Protein AF-A0AAF0I1H2-F1 (afdb_monomer)

Sequence (240 aa):
MDYHIAINRVQSGPISEAELQAKLNRGELKPTDMCWRSDWPEWREVGSAFAAANHGNGAPPLPREVPAQTSGLAITSLVLGLTSVLLFLPAVPAVICGHVARSKIKRSAGRQKGEGLALGGLIIGYVMIFFFSIGLMAAMAIPAFQNVRRVSQEKAIINNLRQLDAAAAQYMLEHDVTTVSYDQLVGPNTYIKALTSVTGEDYTNFVISAEDTVLVVRTPAGRSIEYTRYHYRDRAPPDP

Secondary structure (DSSP, 8-state):
-EEEEEETTEEEEEEEHHHHHHHHHTTSS-TTSEEEETT-SS-EEHHHHHHHHGGGSPPPPPPP----PPPHHHHHHHHHHHHHHHHSS-HHHHHHHHHHHHHHHHHTTTS---HHHHHHHHHHHHHHHHHHHHHHHHHHHHHHHHHHHHHHHHHHHHHHHHHHHHHHHHHHHHHT-SEEEHHHHBSTTSSBS----SSS---TT-EEETT-SEEEEE-TTS-EEEEE---GGG-PPPP-

Organism: NCBI:txid2909285

Radius of gyration: 51.51 Å; Cα contacts (8 Å, |Δi|>4): 235; chains: 1; bounding box: 110×40×129 Å

Mean predicted aligned error: 18.2 Å

Foldseek 3Di:
DFKWWADPNDIDDRDDPVVVVVCVVVVVADQQTWMDDPPDPDIDRNVVVVVVVVVVDDDPDDDDDDPQDADVLLVVLVVVLVVCVVPVPCLVVSLVSLVVVLVCQVVVVPNHDQNVSSVVSNVVSVVVVVVVVVVVVCVVVVVVVVVVLVVVLLVLVLVLVVQQLVQQVVVCVVVVDFKDAPVQAEDCPHSHNHDDRSQPWDRRGDMDGNPDQWDWTAHPVRDIRIHGDDDPVPDDPPDD

pLDDT: mean 77.81, std 15.52, range [41.34, 95.75]

Structure (mmCIF, N/CA/C/O backbone):
data_AF-A0AAF0I1H2-F1
#
_entry.id   AF-A0AAF0I1H2-F1
#
loop_
_atom_site.group_PDB
_atom_site.id
_atom_site.type_symbol
_atom_site.label_atom_id
_atom_site.label_alt_id
_atom_site.label_comp_id
_atom_site.label_asym_id
_atom_site.label_entity_id
_atom_site.label_seq_id
_atom_site.pdbx_PDB_ins_code
_atom_site.Cartn_x
_atom_site.Cartn_y
_atom_site.Cartn_z
_atom_site.occupancy
_atom_site.B_iso_or_equiv
_atom_site.auth_seq_id
_atom_site.auth_comp_id
_atom_site.auth_asym_id
_atom_site.auth_atom_id
_atom_site.pdbx_PDB_model_num
ATOM 1 N N . MET A 1 1 ? -49.277 -9.855 89.708 1.00 61.66 1 MET A N 1
ATOM 2 C CA . MET A 1 1 ? -50.425 -9.508 88.850 1.00 61.66 1 MET A CA 1
ATOM 3 C C . MET A 1 1 ? -50.864 -10.798 88.211 1.00 61.66 1 MET A C 1
ATOM 5 O O . MET A 1 1 ? -50.025 -11.467 87.612 1.00 61.66 1 MET A O 1
ATOM 9 N N . ASP A 1 2 ? -52.121 -11.159 88.417 1.00 80.56 2 ASP A N 1
ATOM 10 C CA . ASP A 1 2 ? -52.616 -12.486 88.079 1.00 80.56 2 ASP A CA 1
ATOM 11 C C . ASP A 1 2 ? -53.368 -12.427 86.751 1.00 80.56 2 ASP A C 1
ATOM 13 O O . ASP A 1 2 ? -54.219 -11.559 86.543 1.00 80.56 2 ASP A O 1
ATOM 17 N N . TYR A 1 3 ? -53.011 -13.328 85.842 1.00 81.50 3 TYR A N 1
ATOM 18 C CA . TYR A 1 3 ? -53.579 -13.440 84.507 1.00 81.50 3 TYR A CA 1
ATOM 19 C C . TYR A 1 3 ? -54.460 -14.687 84.427 1.00 81.50 3 TYR A C 1
ATOM 21 O O . TYR A 1 3 ? -54.127 -15.749 84.953 1.00 81.50 3 TYR A O 1
ATOM 29 N N . HIS A 1 4 ? -55.572 -14.571 83.716 1.00 86.69 4 HIS A N 1
ATOM 30 C CA . HIS A 1 4 ? -56.364 -15.700 83.249 1.00 86.69 4 HIS A CA 1
ATOM 31 C C . HIS A 1 4 ? -56.100 -15.892 81.758 1.00 86.69 4 HIS A C 1
ATOM 33 O O . HIS A 1 4 ? -55.940 -14.920 81.025 1.00 86.69 4 HIS A O 1
ATOM 39 N N . ILE A 1 5 ? -56.049 -17.136 81.296 1.00 86.81 5 ILE A N 1
ATOM 40 C CA . ILE A 1 5 ? -55.849 -17.487 79.888 1.00 86.81 5 ILE A CA 1
ATOM 41 C C . ILE A 1 5 ? -57.010 -18.319 79.373 1.00 86.81 5 ILE A C 1
ATOM 43 O O . ILE A 1 5 ? -57.623 -19.069 80.128 1.00 86.81 5 ILE A O 1
ATOM 47 N N . ALA A 1 6 ? -57.289 -18.214 78.081 1.00 83.69 6 ALA A N 1
ATOM 48 C CA . ALA A 1 6 ? -58.238 -19.064 77.389 1.00 83.69 6 ALA A CA 1
ATOM 49 C C . ALA A 1 6 ? -57.543 -19.725 76.195 1.00 83.69 6 ALA A C 1
ATOM 51 O O . ALA A 1 6 ? -57.214 -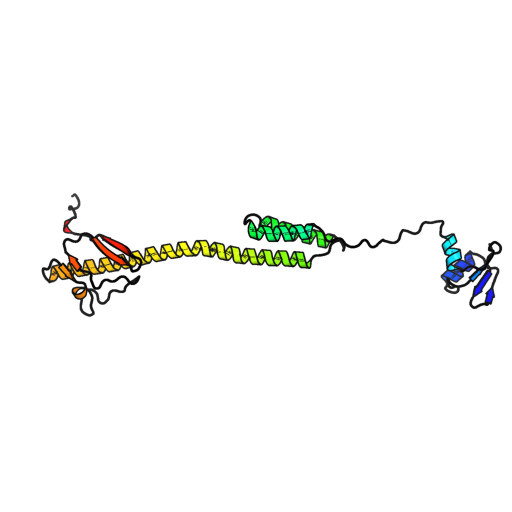19.060 75.213 1.00 83.69 6 ALA A O 1
ATOM 52 N N . ILE A 1 7 ? -57.344 -21.041 76.281 1.00 79.62 7 ILE A N 1
ATOM 53 C CA . ILE A 1 7 ? -56.755 -21.860 75.214 1.00 79.62 7 ILE A CA 1
ATOM 54 C C . ILE A 1 7 ? -57.860 -22.768 74.682 1.00 79.62 7 ILE A C 1
ATOM 56 O O . ILE A 1 7 ? -58.493 -23.483 75.455 1.00 79.62 7 ILE A O 1
ATOM 60 N N . ASN A 1 8 ? -58.130 -22.747 73.373 1.00 74.62 8 ASN A N 1
ATOM 61 C CA . ASN A 1 8 ? -59.177 -23.578 72.754 1.00 74.62 8 ASN A CA 1
ATOM 62 C C . ASN A 1 8 ? -60.543 -23.501 73.481 1.00 74.62 8 ASN A C 1
ATOM 64 O O . ASN A 1 8 ? -61.242 -24.504 73.607 1.00 74.62 8 ASN A O 1
ATOM 68 N N . ARG A 1 9 ? -60.920 -22.304 73.962 1.00 67.81 9 ARG A N 1
ATOM 69 C CA . ARG A 1 9 ? -62.139 -22.012 74.754 1.00 67.81 9 ARG A CA 1
ATOM 70 C C . ARG A 1 9 ? -62.181 -22.580 76.180 1.00 67.81 9 ARG A C 1
ATOM 72 O O . ARG A 1 9 ? -63.193 -22.408 76.854 1.00 67.81 9 ARG A O 1
ATOM 79 N N . VAL A 1 10 ? -61.104 -23.189 76.670 1.00 78.62 10 VAL A N 1
ATOM 80 C CA . VAL A 1 10 ? -60.966 -23.584 78.078 1.00 78.62 10 VAL A CA 1
ATOM 81 C C . VAL A 1 10 ? -60.254 -22.467 78.832 1.00 78.62 10 VAL A C 1
ATOM 83 O O . VAL A 1 10 ? -59.118 -22.120 78.506 1.00 78.62 10 VAL A O 1
ATOM 86 N N . GLN A 1 11 ? -60.930 -21.889 79.827 1.00 83.12 11 GLN A N 1
ATOM 87 C CA . GLN A 1 11 ? -60.355 -20.860 80.693 1.00 83.12 11 GLN A CA 1
ATOM 88 C C . GLN A 1 11 ? -59.514 -21.505 81.801 1.00 83.12 11 GLN A C 1
ATOM 90 O O . GLN A 1 11 ? -59.911 -22.502 82.401 1.00 83.12 11 GLN A O 1
ATOM 95 N N . SER A 1 12 ? -58.339 -20.950 82.076 1.00 78.50 12 SER A N 1
ATOM 96 C CA . SER A 1 12 ? -57.429 -21.384 83.139 1.00 78.50 12 SER A CA 1
ATOM 97 C C . SER A 1 12 ? -56.833 -20.168 83.842 1.00 78.50 12 SER A C 1
ATOM 99 O O . SER A 1 12 ? -56.439 -19.201 83.195 1.00 78.50 12 SER A O 1
ATOM 101 N N . GLY A 1 13 ? -56.775 -20.195 85.170 1.00 74.25 13 GLY A N 1
ATOM 102 C CA . GLY A 1 13 ? -56.157 -19.145 85.983 1.00 74.25 13 GLY A CA 1
ATOM 103 C C . GLY A 1 13 ? -56.613 -19.202 87.445 1.00 74.25 13 GLY A C 1
ATOM 104 O O . GLY A 1 13 ? -57.511 -19.989 87.757 1.00 74.25 13 GLY A O 1
ATOM 105 N N . PRO A 1 14 ? -56.034 -18.370 88.329 1.00 81.69 14 PRO A N 1
ATOM 106 C CA . PRO A 1 14 ? -55.022 -17.339 88.053 1.00 81.69 14 PRO A CA 1
ATOM 107 C C . PRO A 1 14 ? -53.599 -17.903 87.880 1.00 81.69 14 PRO A C 1
ATOM 109 O O . PRO A 1 14 ? -53.178 -18.766 88.643 1.00 81.69 14 PRO A O 1
ATOM 112 N N . ILE A 1 15 ? -52.850 -17.398 86.894 1.00 82.81 15 ILE A N 1
ATOM 113 C CA . ILE A 1 15 ? -51.415 -17.671 86.701 1.00 82.81 15 ILE A CA 1
ATOM 114 C C . ILE A 1 15 ? -50.605 -16.373 86.748 1.00 82.81 15 ILE A C 1
ATOM 116 O O . ILE A 1 15 ? -51.080 -15.309 86.350 1.00 82.81 15 ILE A O 1
ATOM 120 N N . SER A 1 16 ? -49.368 -16.448 87.233 1.00 82.81 16 SER A N 1
ATOM 121 C CA . SER A 1 16 ? -48.486 -15.276 87.312 1.00 82.81 16 SER A CA 1
ATOM 122 C C . SER A 1 16 ? -47.929 -14.877 85.938 1.00 82.81 16 SER A C 1
ATOM 124 O O . SER A 1 16 ? -47.834 -15.700 85.028 1.00 82.81 16 SER A O 1
ATOM 126 N N . GLU A 1 17 ? -47.493 -13.622 85.785 1.00 77.56 17 GLU A N 1
ATOM 127 C CA . GLU A 1 17 ? -46.858 -13.136 84.546 1.00 77.56 17 GLU A CA 1
ATOM 128 C C . GLU A 1 17 ? -45.640 -13.972 84.126 1.00 77.56 17 GLU A C 1
ATOM 130 O O . GLU A 1 17 ? -45.474 -14.307 82.954 1.00 77.56 17 GLU A O 1
ATOM 135 N N . ALA A 1 18 ? -44.811 -14.360 85.100 1.00 75.25 18 ALA A N 1
ATOM 136 C CA . ALA A 1 18 ? -43.628 -15.181 84.867 1.00 75.25 18 ALA A CA 1
ATOM 137 C C . ALA A 1 18 ? -43.999 -16.575 84.339 1.00 75.25 18 ALA A C 1
ATOM 139 O O . ALA A 1 18 ? -43.334 -17.115 83.455 1.00 75.25 18 ALA A O 1
ATOM 140 N N . GLU A 1 19 ? -45.085 -17.148 84.853 1.00 80.06 19 GLU A N 1
ATOM 141 C CA . GLU A 1 19 ? -45.582 -18.447 84.417 1.00 80.06 19 GLU A CA 1
ATOM 142 C C . GLU A 1 19 ? -46.220 -18.379 83.026 1.00 80.06 19 GLU A C 1
ATOM 144 O O . GLU A 1 19 ? -45.990 -19.260 82.195 1.00 80.06 19 GLU A O 1
ATOM 149 N N . LEU A 1 20 ? -46.955 -17.305 82.740 1.00 77.88 20 LEU A N 1
ATOM 150 C CA . LEU A 1 20 ? -47.532 -17.040 81.428 1.00 77.88 20 LEU A CA 1
ATOM 151 C C . LEU A 1 20 ? -46.444 -16.886 80.352 1.00 77.88 20 LEU A C 1
ATOM 153 O O . LEU A 1 20 ? -46.521 -17.527 79.302 1.00 77.88 20 LEU A O 1
ATOM 157 N N . GLN A 1 21 ? -45.385 -16.125 80.647 1.00 75.88 21 GLN A N 1
ATOM 158 C CA . GLN A 1 21 ? -44.217 -15.983 79.774 1.00 75.88 21 GLN A CA 1
ATOM 159 C C . GLN A 1 21 ? -43.493 -17.323 79.585 1.00 75.88 21 GLN A C 1
ATOM 161 O O . GLN A 1 21 ? -43.081 -17.666 78.477 1.00 75.88 21 GLN A O 1
ATOM 166 N N . ALA A 1 22 ? -43.367 -18.120 80.651 1.00 76.19 22 ALA A N 1
ATOM 167 C CA . ALA A 1 22 ? -42.766 -19.445 80.570 1.00 76.19 22 ALA A CA 1
ATOM 168 C C . ALA A 1 22 ? -43.589 -20.392 79.678 1.00 76.19 22 ALA A C 1
ATOM 170 O O . ALA A 1 22 ? -43.007 -21.160 78.916 1.00 76.19 22 ALA A O 1
ATOM 171 N N . LYS A 1 23 ? -44.924 -20.311 79.710 1.00 78.12 23 LYS A N 1
ATOM 172 C CA . LYS A 1 23 ? -45.808 -21.074 78.815 1.00 78.12 23 LYS A CA 1
ATOM 173 C C . LYS A 1 23 ? -45.713 -20.619 77.355 1.00 78.12 23 LYS A C 1
ATOM 175 O O . LYS A 1 23 ? -45.727 -21.470 76.468 1.00 78.12 23 LYS A O 1
ATOM 180 N N . LEU A 1 24 ? -45.549 -19.318 77.102 1.00 74.50 24 LEU A N 1
ATOM 181 C CA . LEU A 1 24 ? -45.285 -18.777 75.761 1.00 74.50 24 LEU A CA 1
ATOM 182 C C . LEU A 1 24 ? -43.936 -19.281 75.217 1.00 74.50 24 LEU A C 1
ATOM 184 O O . LEU A 1 24 ? -43.863 -19.770 74.094 1.00 74.50 24 LEU A O 1
ATOM 188 N N . ASN A 1 25 ? -42.886 -19.256 76.045 1.00 73.88 25 ASN A N 1
ATOM 189 C CA . ASN A 1 25 ? -41.552 -19.749 75.680 1.00 73.88 25 ASN A CA 1
ATOM 190 C C . ASN A 1 25 ? -41.523 -21.265 75.435 1.00 73.88 25 ASN A C 1
ATOM 192 O O . ASN A 1 25 ? -40.764 -21.737 74.592 1.00 73.88 25 ASN A O 1
ATOM 196 N N . ARG A 1 26 ? -42.347 -22.032 76.159 1.00 73.56 26 ARG A N 1
ATOM 197 C CA . ARG A 1 26 ? -42.521 -23.477 75.942 1.00 73.56 26 ARG A CA 1
ATOM 198 C C . ARG A 1 26 ? -43.404 -23.812 74.734 1.00 73.56 26 ARG A C 1
ATOM 200 O O . ARG A 1 26 ? -43.496 -24.980 74.374 1.00 73.56 26 ARG A O 1
ATOM 207 N N . GLY A 1 27 ? -44.046 -22.819 74.112 1.00 72.94 27 GLY A N 1
ATOM 208 C CA . GLY A 1 27 ? -44.969 -23.016 72.990 1.00 72.94 27 GLY A CA 1
ATOM 209 C C . GLY A 1 27 ? -46.326 -23.614 73.381 1.00 72.94 27 GLY A C 1
ATOM 210 O O . GLY A 1 27 ? -47.085 -24.018 72.504 1.00 72.94 27 GLY A O 1
ATOM 211 N N . GLU A 1 28 ? -46.645 -23.670 74.679 1.00 77.69 28 GLU A N 1
ATOM 212 C CA . GLU A 1 28 ? -47.958 -24.104 75.189 1.00 77.69 28 GLU A CA 1
ATOM 213 C C . GLU A 1 28 ? -49.047 -23.051 74.939 1.00 77.69 28 GLU A C 1
ATOM 215 O O . GLU A 1 28 ? -50.223 -23.389 74.845 1.00 77.69 28 GLU A O 1
ATOM 220 N N . LEU A 1 29 ? -48.647 -21.781 74.843 1.00 78.19 29 LEU A N 1
ATOM 221 C CA . LEU A 1 29 ? -49.502 -20.644 74.522 1.00 78.19 29 LEU A CA 1
ATOM 222 C C . LEU A 1 29 ? -49.102 -20.073 73.165 1.00 78.19 29 LEU A C 1
ATOM 224 O O . LEU A 1 29 ? -47.923 -19.829 72.905 1.00 78.19 29 LEU A O 1
ATOM 228 N N . LYS A 1 30 ? -50.086 -19.831 72.305 1.00 79.12 30 LYS A N 1
ATOM 229 C CA . LYS A 1 30 ? -49.911 -19.143 71.028 1.00 79.12 30 LYS A CA 1
ATOM 230 C C . LYS A 1 30 ? -50.127 -17.638 71.212 1.00 79.12 30 LYS A C 1
ATOM 232 O O . LYS A 1 30 ? -50.935 -17.233 72.044 1.00 79.12 30 LYS A O 1
ATOM 237 N N . PRO A 1 31 ? -49.497 -16.786 70.386 1.00 73.94 31 PRO A N 1
ATOM 238 C CA . PRO A 1 31 ? -49.752 -15.343 70.405 1.00 73.94 31 PRO A CA 1
ATOM 239 C C . PRO A 1 31 ? -51.222 -14.957 70.163 1.00 73.94 31 PRO A C 1
ATOM 241 O O . PRO A 1 31 ? -51.637 -13.886 70.591 1.00 73.94 31 PRO A O 1
ATOM 244 N N . THR A 1 32 ? -51.993 -15.824 69.501 1.00 77.19 32 THR A N 1
ATOM 245 C CA . THR A 1 32 ? -53.429 -15.659 69.220 1.00 77.19 32 THR A CA 1
ATOM 246 C C . THR A 1 32 ? -54.339 -16.108 70.364 1.00 77.19 32 THR A C 1
ATOM 248 O O . THR A 1 32 ? -55.547 -15.903 70.292 1.00 77.19 32 THR A O 1
ATOM 251 N N . ASP A 1 33 ? -53.801 -16.780 71.386 1.00 83.38 33 ASP A N 1
ATOM 252 C CA . ASP A 1 33 ? -54.597 -17.177 72.546 1.00 83.38 33 ASP A CA 1
ATOM 253 C C . ASP A 1 33 ? -54.950 -15.940 73.377 1.00 83.38 33 ASP A C 1
ATOM 255 O O . ASP A 1 33 ? -54.236 -14.931 73.367 1.00 83.38 33 ASP A O 1
ATOM 259 N N . MET A 1 34 ? -56.070 -16.001 74.095 1.00 85.69 34 MET A N 1
ATOM 260 C CA . MET A 1 34 ? -56.561 -14.850 74.848 1.00 85.69 34 MET A CA 1
ATOM 261 C C . MET A 1 34 ? -56.053 -14.884 76.286 1.00 85.69 34 MET A C 1
ATOM 263 O O . MET A 1 34 ? -56.069 -15.928 76.939 1.00 85.69 34 MET A O 1
ATOM 267 N N . CYS A 1 35 ? -55.668 -13.725 76.805 1.00 87.75 35 CYS A N 1
ATOM 268 C CA . CYS A 1 35 ? -55.439 -13.494 78.217 1.00 87.75 35 CYS A CA 1
ATOM 269 C C . CYS A 1 35 ? -56.290 -12.333 78.733 1.00 87.75 35 CYS A C 1
ATOM 271 O O . CYS A 1 35 ? -56.646 -11.399 78.013 1.00 87.75 35 CYS A O 1
ATOM 273 N N . TRP A 1 36 ? -56.634 -12.407 80.008 1.00 85.06 36 TRP A N 1
ATOM 274 C CA . TRP A 1 36 ? -57.367 -11.377 80.717 1.00 85.06 36 TRP A CA 1
ATOM 275 C C . TRP A 1 36 ? -56.712 -11.111 82.059 1.00 85.06 36 TRP A C 1
ATOM 277 O O . TRP A 1 36 ? -56.148 -12.005 82.692 1.00 85.06 36 TRP A O 1
ATOM 287 N N . ARG A 1 37 ? -56.788 -9.856 82.478 1.00 85.00 37 ARG A N 1
ATOM 288 C CA . ARG A 1 37 ? -56.250 -9.350 83.732 1.00 85.00 37 ARG A CA 1
ATOM 289 C C . ARG A 1 37 ? -57.338 -8.501 84.381 1.00 85.00 37 ARG A C 1
ATOM 291 O O . ARG A 1 37 ? -58.136 -7.890 83.675 1.00 85.00 37 ARG A O 1
ATOM 298 N N . SER A 1 38 ? -57.376 -8.466 85.709 1.00 78.56 38 SER A N 1
ATOM 299 C CA . SER A 1 38 ? -58.443 -7.811 86.484 1.00 78.56 38 SER A CA 1
ATOM 300 C C . SER A 1 38 ? -58.595 -6.302 86.261 1.00 78.56 38 SER A C 1
ATOM 302 O O . SER A 1 38 ? -59.598 -5.718 86.656 1.00 78.56 38 SER A O 1
ATOM 304 N N . ASP A 1 39 ? -57.622 -5.671 85.619 1.00 77.69 39 ASP A N 1
ATOM 305 C CA . ASP A 1 39 ? -57.584 -4.259 85.248 1.00 77.69 39 ASP A CA 1
ATOM 306 C C . ASP A 1 39 ? -57.904 -4.013 83.760 1.00 77.69 39 ASP A C 1
ATOM 308 O O . ASP A 1 39 ? -57.817 -2.875 83.294 1.00 77.69 39 ASP A O 1
ATOM 312 N N . TRP A 1 40 ? -58.249 -5.054 82.994 1.00 78.69 40 TRP A N 1
ATOM 313 C CA . TRP A 1 40 ? -58.625 -4.932 81.588 1.00 78.69 40 TRP A CA 1
ATOM 314 C C . TRP A 1 40 ? -60.137 -5.061 81.397 1.00 78.69 40 TRP A C 1
ATOM 316 O O . TRP A 1 40 ? -60.753 -5.987 81.930 1.00 78.69 40 TRP A O 1
ATOM 326 N N . PRO A 1 41 ? -60.746 -4.178 80.585 1.00 77.38 41 PRO A N 1
ATOM 327 C CA . PRO A 1 41 ? -62.183 -4.222 80.334 1.00 77.38 41 PRO A CA 1
ATOM 328 C C . PRO A 1 41 ? -62.601 -5.452 79.514 1.00 77.38 41 PRO A C 1
ATOM 330 O O . PRO A 1 41 ? -63.742 -5.886 79.614 1.00 77.38 41 PRO A O 1
ATOM 333 N N . GLU A 1 42 ? -61.685 -6.033 78.731 1.00 84.31 42 GLU A N 1
ATOM 334 C CA . GLU A 1 42 ? -61.958 -7.154 77.828 1.00 84.31 42 GLU A CA 1
ATOM 335 C C . GLU A 1 42 ? -60.768 -8.120 77.742 1.00 84.31 42 GLU A C 1
ATOM 337 O O . GLU A 1 42 ? -59.633 -7.779 78.093 1.00 84.31 42 GLU A O 1
ATOM 342 N N . TRP A 1 43 ? -61.031 -9.344 77.274 1.00 82.25 43 TRP A N 1
ATOM 343 C CA . TRP A 1 43 ? -59.994 -10.326 76.952 1.00 82.25 43 TRP A CA 1
ATOM 344 C C . TRP A 1 43 ? -59.155 -9.833 75.768 1.00 82.25 43 TRP A C 1
ATOM 346 O O . TRP A 1 43 ? -59.698 -9.390 74.759 1.00 82.25 43 TRP A O 1
ATOM 356 N N . ARG A 1 44 ? -57.830 -9.941 75.864 1.00 84.56 44 ARG A N 1
ATOM 357 C CA . ARG A 1 44 ? -56.885 -9.474 74.839 1.00 84.56 44 ARG A CA 1
ATOM 358 C C . ARG A 1 44 ? -56.021 -10.624 74.348 1.00 84.56 44 ARG A C 1
ATOM 360 O O . ARG A 1 44 ? -55.759 -11.563 75.087 1.00 84.56 44 ARG A O 1
ATOM 367 N N . GLU A 1 45 ? -55.548 -10.555 73.110 1.00 82.50 45 GLU A N 1
ATOM 368 C CA . GLU A 1 45 ? -54.594 -11.546 72.604 1.00 82.50 45 GLU A CA 1
ATOM 369 C C . GLU A 1 45 ? -53.255 -11.416 73.329 1.00 82.50 45 GLU A C 1
ATOM 371 O O . GLU A 1 45 ? -52.723 -10.305 73.450 1.00 82.50 45 GLU A O 1
ATOM 376 N N . VAL A 1 46 ? -52.682 -12.546 73.746 1.00 78.88 46 VAL A N 1
ATOM 377 C CA . VAL A 1 46 ? -51.389 -12.623 74.444 1.00 78.88 46 VAL A CA 1
ATOM 378 C C . VAL A 1 46 ? -50.300 -11.910 73.639 1.00 78.88 46 VAL A C 1
ATOM 380 O O . VAL A 1 46 ? -49.548 -11.110 74.190 1.00 78.88 46 VAL A O 1
ATOM 383 N N . GLY A 1 47 ? -50.258 -12.097 72.318 1.00 69.88 47 GLY A N 1
ATOM 384 C CA . GLY A 1 47 ? -49.302 -11.414 71.446 1.00 69.88 47 GLY A CA 1
ATOM 385 C C . GLY A 1 47 ? -49.399 -9.891 71.544 1.00 69.88 47 GLY A C 1
ATOM 386 O O . GLY A 1 47 ? -48.390 -9.222 71.743 1.00 69.88 47 GLY A O 1
ATOM 387 N N . SER A 1 48 ? -50.612 -9.341 71.476 1.00 70.31 48 SER A N 1
ATOM 388 C CA . SER A 1 48 ? -50.849 -7.892 71.551 1.00 70.31 48 SER A CA 1
ATOM 389 C C . SER A 1 48 ? -50.621 -7.312 72.953 1.00 70.31 48 SER A C 1
ATOM 391 O O . SER A 1 48 ? -50.090 -6.212 73.099 1.00 70.31 48 SER A O 1
ATOM 393 N N . ALA A 1 49 ? -50.996 -8.060 73.989 1.00 71.62 49 ALA A N 1
ATOM 394 C CA . ALA A 1 49 ? -50.876 -7.681 75.389 1.00 71.62 49 ALA A CA 1
ATOM 395 C C . ALA A 1 49 ? -49.410 -7.524 75.815 1.00 71.62 49 ALA A C 1
ATOM 397 O O . ALA A 1 49 ? -49.041 -6.516 76.420 1.00 71.62 49 ALA A O 1
ATOM 398 N N . PHE A 1 50 ? -48.572 -8.496 75.449 1.00 64.69 50 PHE A N 1
ATOM 399 C CA . PHE A 1 50 ? -47.148 -8.505 75.784 1.00 64.69 50 PHE A CA 1
ATOM 400 C C . PHE A 1 50 ? -46.300 -7.699 74.794 1.00 64.69 50 PHE A C 1
ATOM 402 O O . PHE A 1 50 ? -45.297 -7.111 75.197 1.00 64.69 50 PHE A O 1
ATOM 409 N N . ALA A 1 51 ? -46.719 -7.569 73.528 1.00 59.81 51 ALA A N 1
ATOM 410 C CA . ALA A 1 51 ? -46.109 -6.606 72.609 1.00 59.81 51 ALA A CA 1
ATOM 411 C C . ALA A 1 51 ? -46.299 -5.167 73.108 1.00 59.81 51 ALA A C 1
ATOM 413 O O . ALA A 1 51 ? -45.355 -4.379 73.060 1.00 59.81 51 ALA A O 1
ATOM 414 N N . ALA A 1 52 ? -47.479 -4.854 73.661 1.00 52.19 52 ALA A N 1
ATOM 415 C CA . ALA A 1 52 ? -47.753 -3.540 74.223 1.00 52.19 52 ALA A CA 1
ATOM 416 C C . ALA A 1 52 ? -46.887 -3.230 75.457 1.00 52.19 52 ALA A C 1
ATOM 418 O O . ALA A 1 52 ? -46.392 -2.113 75.602 1.00 52.19 52 ALA A O 1
ATOM 419 N N . ALA A 1 53 ? -46.654 -4.229 76.314 1.00 52.97 53 ALA A N 1
ATOM 420 C CA . ALA A 1 53 ? -45.755 -4.114 77.464 1.00 52.97 53 ALA A CA 1
ATOM 421 C C . ALA A 1 53 ? -44.282 -3.905 77.052 1.00 52.97 53 ALA A C 1
ATOM 423 O O . ALA A 1 53 ? -43.531 -3.231 77.754 1.00 52.97 53 ALA A O 1
ATOM 424 N N . ASN A 1 54 ? -43.880 -4.404 75.879 1.00 49.94 54 ASN A N 1
ATOM 425 C CA . ASN A 1 54 ? -42.540 -4.206 75.319 1.00 49.94 54 ASN A CA 1
ATOM 426 C C . ASN A 1 54 ? -42.316 -2.826 74.663 1.00 49.94 54 ASN A C 1
ATOM 428 O O . ASN A 1 54 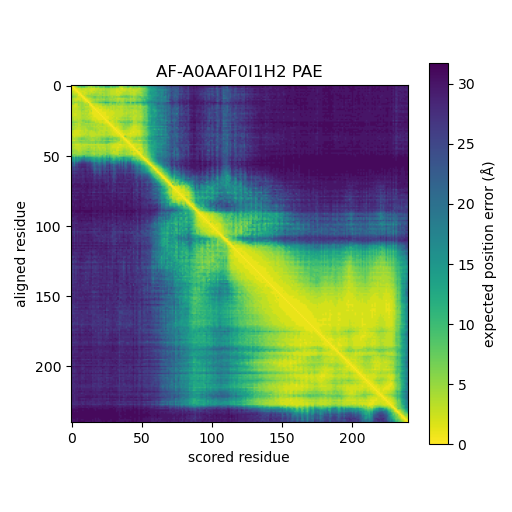? -41.189 -2.527 74.269 1.00 49.94 54 ASN A O 1
ATOM 432 N N . HIS A 1 55 ? -43.319 -1.937 74.597 1.00 45.81 55 HIS A N 1
ATOM 433 C CA . HIS A 1 55 ? -43.148 -0.565 74.083 1.00 45.81 55 HIS A CA 1
ATOM 434 C C . HIS A 1 55 ? -42.313 0.366 74.991 1.00 45.81 55 HIS A C 1
ATOM 436 O O . HIS A 1 55 ? -42.196 1.554 74.701 1.00 45.81 55 HIS A O 1
ATOM 442 N N . GLY A 1 56 ? -41.693 -0.156 76.055 1.00 42.97 56 GLY A N 1
ATOM 443 C CA . GLY A 1 56 ? -40.667 0.542 76.840 1.00 42.97 56 GLY A CA 1
ATOM 444 C C . GLY A 1 56 ? -39.251 0.490 76.246 1.00 42.97 56 GLY A C 1
ATOM 445 O O . GLY A 1 56 ? -38.388 1.222 76.713 1.00 42.97 56 GLY A O 1
ATOM 446 N N . ASN A 1 57 ? -38.999 -0.323 75.213 1.00 44.31 57 ASN A N 1
ATOM 447 C CA . ASN A 1 57 ? -37.722 -0.357 74.493 1.00 44.31 57 ASN A CA 1
ATOM 448 C C . ASN A 1 57 ? -37.984 -0.343 72.983 1.00 44.31 57 ASN A C 1
ATOM 450 O O . ASN A 1 57 ? -38.499 -1.305 72.416 1.00 44.31 57 ASN A O 1
ATOM 454 N N . GLY A 1 58 ? -37.649 0.776 72.336 1.00 41.34 58 GLY A N 1
ATOM 455 C CA . GLY A 1 58 ? -37.891 1.009 70.913 1.00 41.34 58 GLY A CA 1
ATOM 456 C C . GLY A 1 58 ? -37.306 -0.093 70.029 1.00 41.34 58 GLY A C 1
ATOM 457 O O . GLY A 1 58 ? -36.094 -0.299 69.990 1.00 41.34 58 GLY A O 1
ATOM 458 N N . ALA A 1 59 ? -38.176 -0.782 69.292 1.00 46.41 59 ALA A N 1
ATOM 459 C CA . ALA A 1 59 ? -37.766 -1.674 68.217 1.00 46.41 59 ALA A CA 1
ATOM 460 C C . ALA A 1 59 ? -37.003 -0.871 67.138 1.00 46.41 59 ALA A C 1
ATOM 462 O O . ALA A 1 59 ? -37.434 0.237 66.795 1.00 46.41 59 ALA A O 1
ATOM 463 N N . PRO A 1 60 ? -35.892 -1.391 66.578 1.00 51.53 60 PRO A N 1
ATOM 464 C CA . PRO A 1 60 ? -35.174 -0.715 65.504 1.00 51.53 60 PRO A CA 1
ATOM 465 C C . PRO A 1 60 ? -36.092 -0.506 64.288 1.00 51.53 60 PRO A C 1
ATOM 467 O O . PRO A 1 60 ? -36.855 -1.413 63.941 1.00 51.53 60 PRO A O 1
ATOM 470 N N . PRO A 1 61 ? -36.035 0.657 63.618 1.00 51.81 61 PRO A N 1
ATOM 471 C CA . PRO A 1 61 ? -36.854 0.918 62.441 1.00 51.81 61 PRO A CA 1
ATOM 472 C C . PRO A 1 61 ? -36.525 -0.081 61.323 1.00 51.81 61 PRO A C 1
ATOM 474 O O . PRO A 1 61 ? -35.357 -0.311 61.005 1.00 51.81 61 PRO A O 1
ATOM 477 N N . LEU A 1 62 ? -37.564 -0.663 60.715 1.00 53.47 62 LEU A N 1
ATOM 478 C CA . LEU A 1 62 ? -37.422 -1.555 59.563 1.00 53.47 62 LEU A CA 1
ATOM 479 C C . LEU A 1 62 ? -36.729 -0.821 58.394 1.00 53.47 62 LEU A C 1
ATOM 481 O O . LEU A 1 62 ? -37.040 0.351 58.145 1.00 53.47 62 LEU A O 1
ATOM 485 N N . PRO A 1 63 ? -35.828 -1.479 57.639 1.00 51.19 63 PRO A N 1
ATOM 486 C CA . PRO A 1 63 ? -35.205 -0.873 56.468 1.00 51.19 63 PRO A CA 1
ATOM 487 C C . PRO A 1 63 ? -36.253 -0.506 55.406 1.00 51.19 63 PRO A C 1
ATOM 489 O O . PRO A 1 63 ? -36.956 -1.368 54.886 1.00 51.19 63 PRO A O 1
ATOM 492 N N . ARG A 1 64 ? -36.341 0.781 55.050 1.00 51.94 64 ARG A N 1
ATOM 493 C CA . ARG A 1 64 ? -37.036 1.232 53.834 1.00 51.94 64 ARG A CA 1
ATOM 494 C C . ARG A 1 64 ? -36.205 0.830 52.612 1.00 51.94 64 ARG A C 1
ATOM 496 O O . ARG A 1 64 ? -35.081 1.308 52.462 1.00 51.94 64 ARG A O 1
ATOM 503 N N . GLU A 1 65 ? -36.757 0.012 51.718 1.00 47.59 65 GLU A N 1
ATOM 504 C CA . GLU A 1 65 ? -36.185 -0.203 50.385 1.00 47.59 65 GLU A CA 1
ATOM 505 C C . GLU A 1 65 ? -36.316 1.086 49.555 1.00 47.59 65 GLU A C 1
ATOM 507 O O . GLU A 1 65 ? -37.394 1.459 49.098 1.00 47.59 65 GLU A O 1
ATOM 512 N N . VAL A 1 66 ? -35.207 1.808 49.387 1.00 51.84 66 VAL A N 1
ATOM 513 C CA . VAL A 1 66 ? -35.110 2.941 48.456 1.00 51.84 66 VAL A CA 1
ATOM 514 C C . VAL A 1 66 ? -34.896 2.412 47.031 1.00 51.84 66 VAL A C 1
ATOM 516 O O . VAL A 1 66 ? -33.986 1.603 46.829 1.00 51.84 66 VAL A O 1
ATOM 519 N N . PRO A 1 67 ? -35.676 2.857 46.025 1.00 51.97 67 PRO A N 1
ATOM 520 C CA . PRO A 1 67 ? -35.518 2.393 44.651 1.00 51.97 67 PRO A CA 1
ATOM 521 C C . PRO A 1 67 ? -34.120 2.748 44.129 1.00 51.97 67 PRO A C 1
ATOM 523 O O . PRO A 1 67 ? -33.682 3.898 44.192 1.00 51.97 67 PRO A O 1
ATOM 526 N N . ALA A 1 68 ? -33.402 1.738 43.631 1.00 51.62 68 ALA A N 1
ATOM 527 C CA . ALA A 1 68 ? -32.042 1.884 43.123 1.00 51.62 68 ALA A CA 1
ATOM 528 C C . ALA A 1 68 ? -31.994 2.882 41.950 1.00 51.62 68 ALA A C 1
ATOM 530 O O . ALA A 1 68 ? -32.557 2.623 40.885 1.00 51.62 68 ALA A O 1
ATOM 531 N N . GLN A 1 69 ? -31.307 4.014 42.133 1.00 50.62 69 GLN A N 1
ATOM 532 C CA . GLN A 1 69 ? -31.109 5.014 41.083 1.00 50.62 69 GLN A CA 1
ATOM 533 C C . GLN A 1 69 ? -29.969 4.605 40.139 1.00 50.62 69 GLN A C 1
ATOM 535 O O . GLN A 1 69 ? -28.874 4.226 40.563 1.00 50.62 69 GLN A O 1
ATOM 540 N N . THR A 1 70 ? -30.208 4.710 38.832 1.00 49.06 70 THR A N 1
ATOM 541 C CA . THR A 1 70 ? -29.178 4.540 37.799 1.00 49.06 70 THR A CA 1
ATOM 542 C C . THR A 1 70 ? -28.139 5.649 37.919 1.00 49.06 70 THR A C 1
ATOM 544 O O . THR A 1 70 ? -28.483 6.831 37.897 1.00 49.06 70 THR A O 1
ATOM 547 N N . SER A 1 71 ? -26.862 5.294 38.064 1.00 54.09 71 SER A N 1
ATOM 548 C CA . SER A 1 71 ? -25.822 6.291 38.301 1.00 54.09 71 SER A CA 1
ATOM 549 C C . SER A 1 71 ? -25.545 7.113 37.043 1.00 54.09 71 SER A C 1
ATOM 551 O O . SER A 1 71 ? -25.212 6.573 35.990 1.00 54.09 71 SER A O 1
ATOM 553 N N . GLY A 1 72 ? -25.612 8.444 37.166 1.00 55.25 72 GLY A N 1
ATOM 554 C CA . GLY A 1 72 ? -25.267 9.385 36.088 1.00 55.25 72 GLY A CA 1
ATOM 555 C C . GLY A 1 72 ? -23.855 9.181 35.526 1.00 55.25 72 GLY A C 1
ATOM 556 O O . GLY A 1 72 ? -23.589 9.532 34.385 1.00 55.25 72 GLY A O 1
ATOM 557 N N . LEU A 1 73 ? -22.984 8.503 36.281 1.00 51.66 73 LEU A N 1
ATOM 558 C CA . LEU A 1 73 ? -21.659 8.075 35.839 1.00 51.66 73 LEU A CA 1
ATOM 559 C C . LEU A 1 73 ? -21.690 7.088 34.656 1.00 51.66 73 LEU A C 1
ATOM 561 O O . LEU A 1 73 ? -20.823 7.168 33.787 1.00 51.66 73 LEU A O 1
ATOM 565 N N . ALA A 1 74 ? -22.687 6.199 34.589 1.00 52.84 74 ALA A N 1
ATOM 566 C CA . ALA A 1 74 ? -22.858 5.262 33.475 1.00 52.84 74 ALA A CA 1
ATOM 567 C C . ALA A 1 74 ? -23.317 5.975 32.190 1.00 52.84 74 ALA A C 1
ATOM 569 O O . ALA A 1 74 ? -22.865 5.648 31.093 1.00 52.84 74 ALA A O 1
ATOM 570 N N . ILE A 1 75 ? -24.158 7.005 32.335 1.00 59.00 75 ILE A N 1
ATOM 571 C CA . ILE A 1 75 ? -24.582 7.871 31.227 1.00 59.00 75 ILE A CA 1
ATOM 572 C C . ILE A 1 75 ? -23.393 8.709 30.756 1.00 59.00 75 ILE A C 1
ATOM 574 O O . ILE A 1 75 ? -23.114 8.748 29.562 1.00 59.00 75 ILE A O 1
ATOM 578 N N . THR A 1 76 ? -22.618 9.297 31.674 1.00 56.69 76 THR A N 1
ATOM 579 C CA . THR A 1 76 ? -21.408 10.035 31.289 1.00 56.69 76 THR A CA 1
ATOM 580 C C . THR A 1 76 ? -20.371 9.137 30.620 1.00 56.69 76 THR A C 1
ATOM 582 O O . THR A 1 76 ? -19.742 9.597 29.681 1.00 56.69 76 THR A O 1
ATOM 585 N N . SER A 1 77 ? -20.214 7.859 31.000 1.00 57.47 77 SER A N 1
ATOM 586 C CA . SER A 1 77 ? -19.300 6.947 30.288 1.00 57.47 77 SER A CA 1
ATOM 587 C C . SER A 1 77 ? -19.809 6.554 28.902 1.00 57.47 77 SER A C 1
ATOM 589 O O . SER A 1 77 ? -19.002 6.368 27.998 1.00 57.47 77 SER A O 1
ATOM 591 N N . LEU A 1 78 ? -21.130 6.453 28.717 1.00 58.31 78 LEU A N 1
ATOM 592 C CA . LEU A 1 78 ? -21.724 6.198 27.405 1.00 58.31 78 LEU A CA 1
ATOM 593 C C . LEU A 1 78 ? -21.532 7.408 26.482 1.00 58.31 78 LEU A C 1
ATOM 595 O O . LEU A 1 78 ? -21.101 7.249 25.345 1.00 58.31 78 LEU A O 1
ATOM 599 N N . VAL A 1 79 ? -21.773 8.615 27.000 1.00 59.44 79 VAL A N 1
ATOM 600 C CA . VAL A 1 79 ? -21.605 9.877 26.267 1.00 59.44 79 VAL A CA 1
ATOM 601 C C . VAL A 1 79 ? -20.131 10.153 25.968 1.00 59.44 79 VAL A C 1
ATOM 603 O O . VAL A 1 79 ? -19.821 10.492 24.833 1.00 59.44 79 VAL A O 1
ATOM 606 N N . LEU A 1 80 ? -19.215 9.947 26.923 1.00 57.19 80 LEU A N 1
ATOM 607 C CA . LEU A 1 80 ? -17.766 10.057 26.688 1.00 57.19 80 LEU A CA 1
ATOM 608 C C . LEU A 1 80 ? -17.237 8.975 25.741 1.00 57.19 80 LEU A C 1
ATOM 610 O O . LEU A 1 80 ? -16.341 9.251 24.952 1.00 57.19 80 LEU A O 1
ATOM 614 N N . GLY A 1 81 ? -17.792 7.762 25.779 1.00 55.66 81 GLY A N 1
ATOM 615 C CA . GLY A 1 81 ? -17.500 6.725 24.790 1.00 55.66 81 GLY A CA 1
ATOM 616 C C . GLY A 1 81 ? -17.895 7.173 23.382 1.00 55.66 81 GLY A C 1
ATOM 617 O O . GLY A 1 81 ? -17.071 7.119 22.472 1.00 55.66 81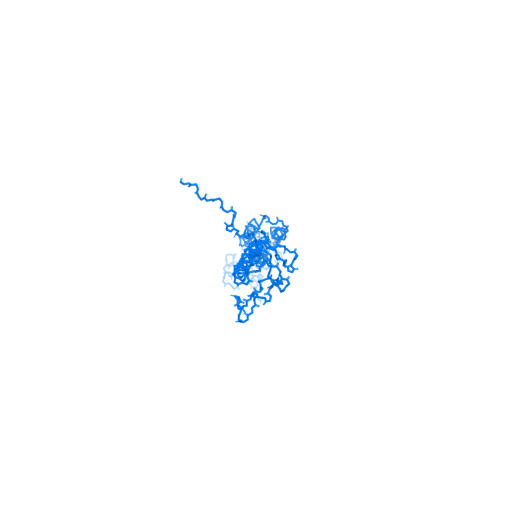 GLY A O 1
ATOM 618 N N . LEU A 1 82 ? -19.109 7.708 23.221 1.00 57.62 82 LEU A N 1
ATOM 619 C CA . LEU A 1 82 ? -19.623 8.197 21.939 1.00 57.62 82 LEU A CA 1
ATOM 620 C C . LEU A 1 82 ? -18.867 9.436 21.429 1.00 57.62 82 LEU A C 1
ATOM 622 O O . LEU A 1 82 ? -18.590 9.538 20.238 1.00 57.62 82 LEU A O 1
ATOM 626 N N . THR A 1 83 ? -18.478 10.360 22.312 1.00 55.47 83 THR A N 1
ATOM 627 C CA . THR A 1 83 ? -17.673 11.533 21.930 1.00 55.47 83 THR A CA 1
ATOM 628 C C . THR A 1 83 ? -16.195 11.203 21.712 1.00 55.47 83 THR A C 1
ATOM 630 O O . THR A 1 83 ? -15.548 11.879 20.913 1.00 55.47 83 THR A O 1
ATOM 633 N N . SER A 1 84 ? -15.654 10.134 22.315 1.00 54.28 84 SER A N 1
ATOM 634 C CA . SER A 1 84 ? -14.291 9.658 22.021 1.00 54.28 84 SER A CA 1
ATOM 635 C C . SER A 1 84 ? -14.135 9.153 20.586 1.00 54.28 84 SER A C 1
ATOM 637 O O . SER A 1 84 ? -13.068 9.309 19.998 1.00 54.28 84 SER A O 1
ATOM 639 N N . VAL A 1 85 ? -15.219 8.636 20.001 1.00 53.25 85 VAL A N 1
ATOM 640 C CA . VAL A 1 85 ? -15.277 8.232 18.590 1.00 53.25 85 VAL A CA 1
ATOM 641 C C . VAL A 1 85 ? -15.217 9.452 17.655 1.00 53.25 85 VAL A C 1
ATOM 643 O O . VAL A 1 85 ? -14.728 9.333 16.537 1.00 53.25 85 VAL A O 1
ATOM 646 N N . LEU A 1 86 ? -15.649 10.636 18.112 1.00 53.72 86 LEU A N 1
ATOM 647 C CA . LEU A 1 86 ? -15.752 11.850 17.289 1.00 53.72 86 LEU A CA 1
ATOM 648 C C . LEU A 1 86 ? -14.559 12.818 17.419 1.00 53.72 86 LEU A C 1
ATOM 650 O O . LEU A 1 86 ? -14.347 13.616 16.512 1.00 53.72 86 LEU A O 1
ATOM 654 N N . LEU A 1 87 ? -13.784 12.778 18.514 1.00 54.19 87 LEU A N 1
ATOM 655 C CA . LEU A 1 87 ? -12.771 13.809 18.830 1.00 54.19 87 LEU A CA 1
ATOM 656 C C . LEU A 1 87 ? -11.315 13.312 18.936 1.00 54.19 87 LEU A C 1
ATOM 658 O O . LEU A 1 87 ? -10.442 14.105 19.276 1.00 54.19 87 LEU A O 1
ATOM 662 N N . PHE A 1 88 ? -11.036 12.039 18.623 1.00 59.56 88 PHE A N 1
ATOM 663 C CA . PHE A 1 88 ? -9.703 11.463 18.319 1.00 59.56 88 PHE A CA 1
ATOM 664 C C . PHE A 1 88 ? -8.556 11.597 19.350 1.00 59.56 88 PHE A C 1
ATOM 666 O O . PHE A 1 88 ? -7.516 10.966 19.180 1.00 59.56 88 PHE A O 1
ATOM 673 N N . LEU A 1 89 ? -8.728 12.348 20.440 1.00 54.88 89 LEU A N 1
ATOM 674 C CA . LEU A 1 89 ? -7.724 12.571 21.486 1.00 54.88 89 LEU A CA 1
ATOM 675 C C . LEU A 1 89 ? -8.023 11.920 22.861 1.00 54.88 89 LEU A C 1
ATOM 677 O O . LEU A 1 89 ? -7.060 11.710 23.599 1.00 54.88 89 LEU A O 1
ATOM 681 N N . PRO A 1 90 ? -9.262 11.526 23.257 1.00 54.91 90 PRO A N 1
ATOM 682 C CA . PRO A 1 90 ? -9.508 11.033 24.614 1.00 54.91 90 PRO A CA 1
ATOM 683 C C . PRO A 1 90 ? -9.808 9.521 24.712 1.00 54.91 90 PRO A C 1
ATOM 685 O O . PRO A 1 90 ? -10.522 9.106 25.626 1.00 54.91 90 PRO A O 1
ATOM 688 N N . ALA A 1 91 ? -9.264 8.668 23.833 1.00 56.84 91 ALA A N 1
ATOM 689 C CA . ALA A 1 91 ? -9.451 7.210 23.948 1.00 56.84 91 ALA A CA 1
ATOM 690 C C . ALA A 1 91 ? -8.948 6.663 25.302 1.00 56.84 91 ALA A C 1
ATOM 692 O O . ALA A 1 91 ? -9.604 5.841 25.941 1.00 56.84 91 ALA A O 1
ATOM 693 N N . VAL A 1 92 ? -7.820 7.190 25.788 1.00 62.56 92 VAL A N 1
ATOM 694 C CA . VAL A 1 92 ? -7.243 6.821 27.090 1.00 62.56 92 VAL A CA 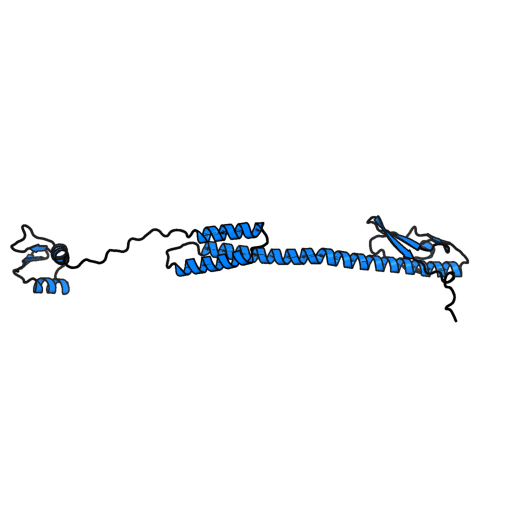1
ATOM 695 C C . VAL A 1 92 ? -8.151 7.260 28.261 1.00 62.56 92 VAL A C 1
ATOM 697 O O . VAL A 1 92 ? -8.538 6.396 29.051 1.00 62.56 92 VAL A O 1
ATOM 700 N N . PRO A 1 93 ? -8.595 8.534 28.366 1.00 60.22 93 PRO A N 1
ATOM 701 C CA . PRO A 1 93 ? -9.600 8.957 29.347 1.00 60.22 93 PRO A CA 1
ATOM 702 C C . PRO A 1 93 ? -10.902 8.144 29.329 1.00 60.22 93 PRO A C 1
ATOM 704 O O . PRO A 1 93 ? -11.429 7.824 30.394 1.00 60.22 93 PRO A O 1
ATOM 707 N N . ALA A 1 94 ? -11.414 7.773 28.151 1.00 58.97 94 ALA A N 1
ATOM 708 C CA . ALA A 1 94 ? -12.654 7.006 28.023 1.00 58.97 94 ALA A CA 1
ATOM 709 C C . ALA A 1 94 ? -12.526 5.589 28.614 1.00 58.97 94 ALA A C 1
ATOM 711 O O . ALA A 1 94 ? -13.397 5.151 29.372 1.00 58.97 94 ALA A O 1
ATOM 712 N N . VAL A 1 95 ? -11.410 4.899 28.350 1.00 64.50 95 VAL A N 1
ATOM 713 C CA . VAL A 1 95 ? -11.122 3.573 28.930 1.00 64.50 95 VAL A CA 1
ATOM 714 C C . VAL A 1 95 ? -10.945 3.659 30.450 1.00 64.50 95 VAL A C 1
ATOM 716 O O . VAL A 1 95 ? -11.455 2.799 31.178 1.00 64.50 95 VAL A O 1
ATOM 719 N N . ILE A 1 96 ? -10.283 4.712 30.943 1.00 69.19 96 ILE A N 1
ATOM 720 C CA . ILE A 1 96 ? -10.117 4.972 32.381 1.00 69.19 96 ILE A CA 1
ATOM 721 C C . ILE A 1 96 ? -11.483 5.205 33.038 1.00 69.19 96 ILE A C 1
ATOM 723 O O . ILE A 1 96 ? -11.814 4.546 34.027 1.00 69.19 96 ILE A O 1
ATOM 727 N N . CYS A 1 97 ? -12.321 6.076 32.470 1.00 65.31 97 CYS A N 1
ATOM 728 C CA . CYS A 1 97 ? -13.672 6.330 32.970 1.0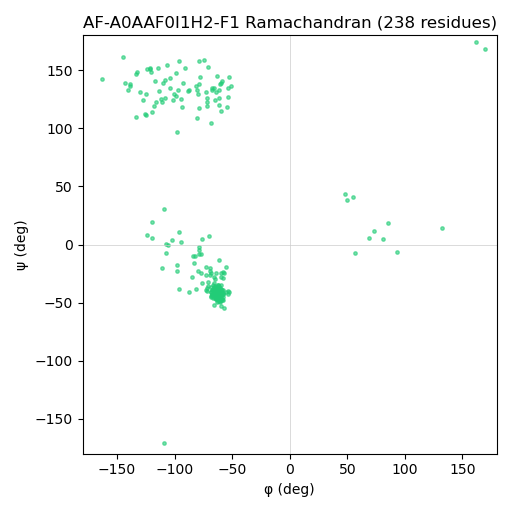0 65.31 97 CYS A CA 1
ATOM 729 C C . CYS A 1 97 ? -14.546 5.069 32.966 1.00 65.31 97 CYS A C 1
ATOM 731 O O . CYS A 1 97 ? -15.276 4.846 33.933 1.00 65.31 97 CYS A O 1
ATOM 733 N N . GLY A 1 98 ? -14.441 4.212 31.947 1.00 63.81 98 GLY A N 1
ATOM 734 C CA . GLY A 1 98 ? -15.152 2.930 31.894 1.00 63.81 98 GLY A CA 1
ATOM 735 C C . GLY A 1 98 ? -14.763 1.978 33.033 1.00 63.81 98 GLY A C 1
ATOM 736 O O . GLY A 1 98 ? -15.633 1.414 33.703 1.00 63.81 98 GLY A O 1
ATOM 737 N N . HIS A 1 99 ? -13.466 1.857 33.334 1.00 72.25 99 HIS A N 1
ATOM 738 C CA . HIS A 1 99 ? -12.983 1.053 34.466 1.00 72.25 99 HIS A CA 1
ATOM 739 C C . HIS A 1 99 ? -13.416 1.634 35.819 1.00 72.25 99 HIS A C 1
ATOM 741 O O . HIS A 1 99 ? -13.834 0.892 36.715 1.00 72.25 99 HIS A O 1
ATOM 747 N N . VAL A 1 100 ? -13.378 2.962 35.966 1.00 70.25 100 VAL A N 1
ATOM 748 C CA . VAL A 1 100 ? -13.815 3.659 37.185 1.00 70.25 100 VAL A CA 1
ATOM 749 C C . VAL A 1 100 ? -15.322 3.495 37.411 1.00 70.25 100 VAL A C 1
ATOM 751 O O . VAL A 1 100 ? -15.739 3.228 38.541 1.00 70.25 100 VAL A O 1
ATOM 754 N N . ALA A 1 101 ? -16.143 3.586 36.361 1.00 64.75 101 ALA A N 1
ATOM 755 C CA . ALA A 1 101 ? -17.585 3.349 36.440 1.00 64.75 101 ALA A CA 1
ATOM 756 C C . ALA A 1 101 ? -17.893 1.911 36.893 1.00 64.75 101 ALA A C 1
ATOM 758 O O . ALA A 1 101 ? -18.680 1.711 37.820 1.00 64.75 101 ALA A O 1
ATOM 759 N N . ARG A 1 102 ? -17.201 0.910 36.331 1.00 65.44 102 ARG A N 1
ATOM 760 C CA . ARG A 1 102 ? -17.360 -0.499 36.728 1.00 65.44 102 ARG A CA 1
ATOM 761 C C . ARG A 1 102 ? -16.948 -0.750 38.181 1.00 65.44 102 ARG A C 1
ATOM 763 O O . ARG A 1 102 ? -17.651 -1.452 38.907 1.00 65.44 102 ARG A O 1
ATOM 770 N N . SER A 1 103 ? -15.844 -0.145 38.624 1.00 67.94 103 SER A N 1
ATOM 771 C CA . SER A 1 103 ? -15.377 -0.228 40.015 1.00 67.94 103 SER A CA 1
ATOM 772 C C . SER A 1 103 ? -16.398 0.365 40.995 1.00 67.94 103 SER A C 1
ATOM 774 O O . SER A 1 103 ? -16.687 -0.234 42.033 1.00 67.94 103 SER A O 1
ATOM 776 N N . LYS A 1 104 ? -17.028 1.495 40.641 1.00 67.38 104 LYS A N 1
ATOM 777 C CA . LYS A 1 104 ? -18.090 2.121 41.449 1.00 67.38 104 LYS A CA 1
ATOM 778 C C . LYS A 1 104 ? -19.375 1.287 41.496 1.00 67.38 104 LYS A C 1
ATOM 780 O O . LYS A 1 104 ? -19.938 1.145 42.579 1.00 67.38 104 LYS A O 1
ATOM 785 N N . ILE A 1 105 ? -19.802 0.686 40.380 1.00 68.44 105 ILE A N 1
ATOM 786 C CA . ILE A 1 105 ? -20.985 -0.196 40.339 1.00 68.44 105 ILE A CA 1
ATOM 787 C C . ILE A 1 105 ? -20.766 -1.426 41.230 1.00 68.44 105 ILE A C 1
ATOM 789 O O . ILE A 1 105 ? -21.596 -1.694 42.099 1.00 68.44 105 ILE A O 1
ATOM 793 N N . LYS A 1 106 ? -19.616 -2.109 41.117 1.00 67.81 106 LYS A N 1
ATOM 794 C CA . LYS A 1 106 ? -19.289 -3.272 41.966 1.00 67.81 106 LYS A CA 1
ATOM 795 C C . LYS A 1 106 ? -19.245 -2.941 43.461 1.00 67.81 106 LYS A C 1
ATOM 797 O O . LYS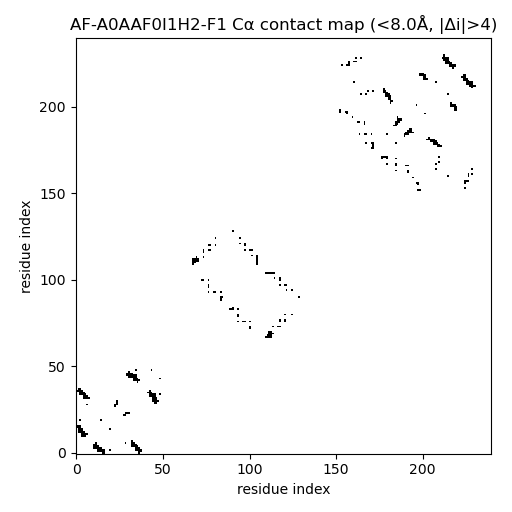 A 1 106 ? -19.694 -3.739 44.274 1.00 67.81 106 LYS A O 1
ATOM 802 N N . ARG A 1 107 ? -18.744 -1.759 43.836 1.00 72.94 107 ARG A N 1
ATOM 803 C CA . ARG A 1 107 ? -18.673 -1.307 45.241 1.00 72.94 107 ARG A CA 1
ATOM 804 C C . ARG A 1 107 ? -20.002 -0.782 45.796 1.00 72.94 107 ARG A C 1
ATOM 806 O O . ARG A 1 107 ? -20.095 -0.518 46.990 1.00 72.94 107 ARG A O 1
ATOM 813 N N . SER A 1 108 ? -21.029 -0.613 44.962 1.00 67.31 108 SER A N 1
ATOM 814 C CA . SER A 1 108 ? -22.293 0.011 45.371 1.00 67.31 108 SER A CA 1
ATOM 815 C C . SER A 1 108 ? -23.244 -0.911 46.148 1.00 67.31 108 SER A C 1
ATOM 817 O O . SER A 1 108 ? -24.271 -0.430 46.626 1.00 67.31 108 SER A O 1
ATOM 819 N N . ALA A 1 109 ? -22.910 -2.202 46.305 1.00 61.94 109 ALA A N 1
ATOM 820 C CA . ALA A 1 109 ? -23.698 -3.191 47.054 1.00 61.94 109 ALA A CA 1
ATOM 821 C C . ALA A 1 109 ? -25.201 -3.181 46.684 1.00 61.94 109 ALA A C 1
ATOM 823 O O . ALA A 1 109 ? -26.066 -3.187 47.552 1.00 61.94 109 ALA A O 1
ATOM 824 N N . GLY A 1 110 ? -25.508 -3.095 45.382 1.00 62.34 110 GLY A N 1
ATOM 825 C CA . GLY A 1 110 ? -26.881 -3.100 44.856 1.00 62.34 110 GLY A CA 1
ATOM 826 C C . GLY A 1 110 ? -27.521 -1.721 44.642 1.00 62.34 110 GLY A C 1
ATOM 827 O O . GLY A 1 110 ? -28.581 -1.645 44.026 1.00 62.34 110 GLY A O 1
ATOM 828 N N . ARG A 1 111 ? -26.876 -0.618 45.062 1.00 61.78 111 ARG A N 1
ATOM 829 C CA . ARG A 1 111 ? -27.399 0.751 44.860 1.00 61.78 111 ARG A CA 1
ATOM 830 C C . ARG A 1 111 ? -27.328 1.264 43.419 1.00 61.78 111 ARG A C 1
ATOM 832 O O . ARG A 1 111 ? -28.027 2.220 43.109 1.00 61.78 111 ARG A O 1
ATOM 839 N N . GLN A 1 112 ? -26.496 0.681 42.551 1.00 61.66 112 GLN A N 1
ATOM 840 C CA . GLN A 1 112 ? -26.353 1.090 41.147 1.00 61.66 112 GLN A CA 1
ATOM 841 C C . GLN A 1 112 ? -26.457 -0.128 40.217 1.00 61.66 112 GLN A C 1
ATOM 843 O O . GLN A 1 112 ? -25.785 -1.134 40.433 1.00 61.66 112 GLN A O 1
ATOM 848 N N . LYS A 1 113 ? -27.278 -0.032 39.163 1.00 60.47 113 LYS A N 1
ATOM 849 C CA . LYS A 1 113 ? -27.415 -1.038 38.090 1.00 60.47 113 LYS A CA 1
ATOM 850 C C . LYS A 1 113 ? -26.742 -0.535 36.803 1.00 60.47 113 LYS A C 1
ATOM 852 O O . LYS A 1 113 ? -26.635 0.673 36.613 1.00 60.47 113 LYS A O 1
ATOM 857 N N . GLY A 1 114 ? -26.304 -1.444 35.922 1.00 64.94 114 GLY A N 1
ATOM 858 C CA . GLY A 1 114 ? -25.709 -1.084 34.619 1.00 64.94 114 GLY A CA 1
ATOM 859 C C . GLY A 1 114 ? -24.393 -1.780 34.248 1.00 64.94 114 GLY A C 1
ATOM 860 O O . GLY A 1 114 ? -23.727 -1.340 33.315 1.00 64.94 114 GLY A O 1
ATOM 861 N N . GLU A 1 115 ? -23.999 -2.858 34.938 1.00 69.81 115 GLU A N 1
ATOM 862 C CA . GLU A 1 115 ? -22.727 -3.557 34.669 1.00 69.81 115 GLU A CA 1
ATOM 863 C C . GLU A 1 115 ? -22.619 -4.084 33.225 1.00 69.81 115 GLU A C 1
ATOM 865 O O . GLU A 1 115 ? -21.566 -3.938 32.605 1.00 69.81 115 GLU A O 1
ATOM 870 N N . GLY A 1 116 ? -23.710 -4.610 32.654 1.00 73.44 116 GLY A N 1
ATOM 871 C CA . GLY A 1 116 ? -23.741 -5.058 31.255 1.00 73.44 116 GLY A CA 1
ATOM 872 C C . GLY A 1 116 ? -23.555 -3.918 30.247 1.00 73.44 116 GLY A C 1
ATOM 873 O O . GLY A 1 116 ? -22.843 -4.081 29.260 1.00 73.44 116 GLY A O 1
ATOM 874 N N . LEU A 1 117 ? -24.114 -2.737 30.536 1.00 71.00 117 LEU A N 1
ATOM 875 C CA . LEU A 1 117 ? -23.952 -1.545 29.698 1.00 71.00 117 LEU A CA 1
ATOM 876 C C . LEU A 1 117 ? -22.498 -1.041 29.731 1.00 71.00 117 LEU A C 1
ATOM 878 O O . LEU A 1 117 ? -21.925 -0.721 28.692 1.00 71.00 117 LEU A O 1
ATOM 882 N N . ALA A 1 118 ? -21.879 -1.027 30.917 1.00 69.69 118 ALA A N 1
ATOM 883 C CA . ALA A 1 118 ? -20.474 -0.654 31.082 1.00 69.69 118 ALA A CA 1
ATOM 884 C C . ALA A 1 118 ? -19.525 -1.639 30.374 1.00 69.69 118 ALA A C 1
ATOM 886 O O . ALA A 1 118 ? -18.546 -1.218 29.758 1.00 69.69 118 ALA A O 1
ATOM 887 N N . LEU A 1 119 ? -19.823 -2.943 30.423 1.00 76.56 119 LEU A N 1
ATOM 888 C CA . LEU A 1 119 ? -19.067 -3.961 29.694 1.00 76.56 119 LEU A CA 1
ATOM 889 C C . LEU A 1 119 ? -19.213 -3.791 28.176 1.00 76.56 119 LEU A C 1
ATOM 891 O O . LEU A 1 119 ? -18.207 -3.816 27.472 1.00 76.56 119 LEU A O 1
ATOM 895 N N . GLY A 1 120 ? -20.434 -3.564 27.684 1.00 78.50 120 GLY A N 1
ATOM 896 C CA . GLY A 1 120 ? -20.692 -3.310 26.265 1.00 78.50 120 GLY A CA 1
ATOM 897 C C . GLY A 1 120 ? -19.914 -2.103 25.741 1.00 78.50 120 GLY A C 1
ATOM 898 O O . GLY A 1 120 ? -19.250 -2.205 24.713 1.00 78.50 120 GLY A O 1
ATOM 899 N N . GLY A 1 121 ? -19.901 -0.995 26.491 1.00 72.56 121 GLY A N 1
ATOM 900 C CA . GLY A 1 121 ? -19.119 0.195 26.140 1.00 72.56 121 GLY A CA 1
ATOM 901 C C . GLY A 1 121 ? -17.609 -0.062 26.072 1.00 72.56 121 GLY A C 1
ATOM 902 O O . GLY A 1 121 ? -16.952 0.405 25.145 1.00 72.56 121 GLY A O 1
ATOM 903 N N . LEU A 1 122 ? -17.057 -0.850 27.002 1.00 75.00 122 LEU A N 1
ATOM 904 C CA . LEU A 1 122 ? -15.638 -1.228 26.973 1.00 75.00 122 LEU A CA 1
ATOM 905 C C . LEU A 1 122 ? -15.303 -2.136 25.785 1.00 75.00 122 LEU A C 1
ATOM 907 O O . LEU A 1 122 ? -14.293 -1.910 25.124 1.00 75.00 122 LEU A O 1
ATOM 911 N N . ILE A 1 123 ? -16.143 -3.134 25.492 1.00 85.44 123 ILE A N 1
ATOM 912 C CA . ILE A 1 123 ? -15.941 -4.040 24.350 1.00 85.44 123 ILE A CA 1
ATOM 913 C C . ILE A 1 123 ? -15.950 -3.245 23.044 1.00 85.44 123 ILE A C 1
ATOM 915 O O . ILE A 1 123 ? -15.018 -3.365 22.252 1.00 85.44 123 ILE A O 1
ATOM 919 N N . ILE A 1 124 ? -16.957 -2.390 22.847 1.00 83.88 124 ILE A N 1
ATOM 920 C CA . ILE A 1 124 ? -17.055 -1.537 21.657 1.00 83.88 124 ILE A CA 1
ATOM 921 C C . ILE A 1 124 ? -15.831 -0.617 21.562 1.00 83.88 124 ILE A C 1
ATOM 923 O O . ILE A 1 124 ? -15.241 -0.500 20.491 1.00 83.88 124 ILE A O 1
ATOM 927 N N . GLY A 1 125 ? -15.399 -0.022 22.680 1.00 76.88 125 GLY A N 1
ATOM 928 C CA . GLY A 1 125 ? -14.202 0.817 22.731 1.00 76.88 125 GLY A CA 1
ATOM 929 C C . GLY A 1 125 ? -12.933 0.082 22.289 1.00 76.88 125 GLY A C 1
ATOM 930 O O . GLY A 1 125 ? -12.204 0.585 21.437 1.00 76.88 125 GLY A O 1
ATOM 931 N N . TYR A 1 126 ? -12.685 -1.127 22.802 1.00 81.88 126 TYR A N 1
ATOM 932 C CA . TYR A 1 126 ? -11.522 -1.926 22.399 1.00 81.88 126 TYR A CA 1
ATOM 933 C C . TYR A 1 126 ? -11.570 -2.345 20.930 1.00 81.88 126 TYR A C 1
ATOM 935 O O . TYR A 1 126 ? -10.552 -2.267 20.244 1.00 81.88 126 TYR A O 1
ATOM 943 N N . VAL A 1 127 ? -12.743 -2.749 20.435 1.00 88.50 127 VAL A N 1
ATOM 944 C CA . VAL A 1 127 ? -12.930 -3.114 19.025 1.00 88.50 127 VAL A CA 1
ATOM 945 C C . VAL A 1 127 ? -12.639 -1.918 18.114 1.00 88.50 127 VAL A C 1
ATOM 947 O O . VAL A 1 127 ? -11.912 -2.060 17.132 1.00 88.50 127 VAL A O 1
ATOM 950 N N . MET A 1 128 ? -13.135 -0.728 18.462 1.00 82.19 128 MET A N 1
ATOM 951 C CA . MET A 1 128 ? -12.872 0.491 17.692 1.00 82.19 128 MET A CA 1
ATOM 952 C C . MET A 1 128 ? -11.391 0.877 17.707 1.00 82.19 128 MET A C 1
ATOM 954 O O . MET A 1 128 ? -10.843 1.184 16.651 1.00 82.19 128 MET A O 1
ATOM 958 N N . ILE A 1 129 ? -10.723 0.807 18.864 1.00 84.81 129 ILE A N 1
ATOM 959 C CA . ILE A 1 129 ? -9.277 1.069 18.965 1.00 84.81 129 ILE A CA 1
ATOM 960 C C . ILE A 1 129 ? -8.494 0.097 18.075 1.00 84.81 129 ILE A C 1
ATOM 962 O O . ILE A 1 129 ? -7.614 0.529 17.337 1.00 84.81 129 ILE A O 1
ATOM 966 N N . PHE A 1 130 ? -8.836 -1.193 18.093 1.00 88.62 130 PHE A N 1
ATOM 967 C CA . PHE A 1 130 ? -8.165 -2.212 17.287 1.00 88.62 130 PHE A CA 1
ATOM 968 C C . PHE A 1 130 ? -8.250 -1.922 15.781 1.00 88.62 130 PHE A C 1
ATOM 970 O O . PHE A 1 130 ? -7.221 -1.847 15.105 1.00 88.62 130 PHE A O 1
ATOM 977 N N . PHE A 1 131 ? -9.458 -1.701 15.253 1.00 90.62 131 PHE A N 1
ATOM 978 C CA . PHE A 1 131 ? -9.633 -1.385 13.832 1.00 90.62 131 PHE A CA 1
ATOM 979 C C . PHE A 1 131 ? -9.004 -0.045 13.453 1.00 90.62 131 PHE A C 1
ATOM 981 O O . PHE A 1 131 ? -8.424 0.081 12.374 1.00 90.62 131 PHE A O 1
ATOM 988 N N . PHE A 1 132 ? -9.060 0.939 14.349 1.00 87.81 132 PHE A N 1
ATOM 989 C CA . PHE A 1 132 ? -8.426 2.229 14.134 1.00 87.81 132 PHE A CA 1
ATOM 990 C C . PHE A 1 132 ? -6.897 2.117 14.029 1.00 87.81 132 PHE A C 1
ATOM 992 O O . PHE A 1 132 ? -6.308 2.674 13.103 1.00 87.81 132 PHE A O 1
ATOM 999 N N . SER A 1 133 ? -6.244 1.358 14.915 1.00 89.50 133 SER A N 1
ATOM 1000 C CA . SER A 1 133 ? -4.794 1.133 14.859 1.00 89.50 133 SER A CA 1
ATOM 1001 C C . SER A 1 133 ? -4.359 0.476 13.547 1.00 89.50 133 SER A C 1
ATOM 1003 O O . SER A 1 133 ? -3.376 0.907 12.944 1.00 89.50 133 SER A O 1
ATOM 1005 N N . ILE A 1 134 ? -5.118 -0.514 13.062 1.00 95.06 134 ILE A N 1
ATOM 1006 C CA . ILE A 1 134 ? -4.873 -1.138 11.753 1.00 95.06 134 ILE A CA 1
ATOM 1007 C C . ILE A 1 134 ? -5.034 -0.107 10.629 1.00 95.06 134 ILE A C 1
ATOM 1009 O O . ILE A 1 134 ? -4.179 -0.019 9.747 1.00 95.06 134 ILE A O 1
ATOM 1013 N N . GLY A 1 135 ? -6.096 0.701 10.679 1.00 93.25 135 GLY A N 1
ATOM 1014 C CA . GLY A 1 135 ? -6.345 1.768 9.712 1.00 93.25 135 GLY A CA 1
ATOM 1015 C C . GLY A 1 135 ? -5.206 2.786 9.650 1.00 93.25 135 GLY A C 1
ATOM 1016 O O . GLY A 1 135 ? -4.771 3.144 8.558 1.00 93.25 135 GLY A O 1
ATOM 1017 N N . LEU A 1 136 ? -4.664 3.196 10.800 1.00 92.75 136 LEU A N 1
ATOM 1018 C CA . LEU A 1 136 ? -3.538 4.129 10.878 1.00 92.75 136 LEU A CA 1
ATOM 1019 C C . LEU A 1 136 ? -2.264 3.544 10.253 1.00 92.75 136 LEU A C 1
ATOM 1021 O O . LEU A 1 136 ? -1.603 4.211 9.456 1.00 92.75 136 LEU A O 1
ATOM 1025 N N . MET A 1 137 ? -1.940 2.287 10.571 1.00 94.38 137 MET A N 1
ATOM 1026 C CA . MET A 1 137 ? -0.791 1.598 9.977 1.00 94.38 137 MET A CA 1
ATOM 1027 C C . MET A 1 137 ? -0.940 1.477 8.458 1.00 94.38 137 MET A C 1
ATOM 1029 O O . MET A 1 137 ? 0.003 1.774 7.727 1.00 94.38 137 MET A O 1
ATOM 1033 N N . ALA A 1 138 ? -2.124 1.099 7.970 1.00 95.00 138 ALA A N 1
ATOM 1034 C CA . ALA A 1 138 ? -2.400 1.007 6.539 1.00 95.00 138 ALA A CA 1
ATOM 1035 C C . ALA A 1 138 ? -2.299 2.376 5.846 1.00 95.00 138 ALA A C 1
ATOM 1037 O O . ALA A 1 138 ? -1.667 2.483 4.794 1.00 95.00 138 ALA A O 1
ATOM 1038 N N . ALA A 1 139 ? -2.851 3.429 6.456 1.00 94.38 139 ALA A N 1
ATOM 1039 C CA . ALA A 1 139 ? -2.808 4.789 5.925 1.00 94.38 139 ALA A CA 1
ATOM 1040 C C . ALA A 1 139 ? -1.372 5.308 5.745 1.00 94.38 139 ALA A C 1
ATOM 1042 O O . ALA A 1 139 ? -1.099 6.012 4.777 1.00 94.38 139 ALA A O 1
ATOM 1043 N N . MET A 1 140 ? -0.444 4.930 6.630 1.00 94.62 140 MET A N 1
ATOM 1044 C CA . MET A 1 140 ? 0.979 5.265 6.493 1.00 94.62 140 MET A CA 1
ATOM 1045 C C . MET A 1 140 ? 1.721 4.327 5.526 1.00 94.62 140 MET A C 1
ATOM 1047 O O . MET A 1 140 ? 2.578 4.772 4.763 1.00 94.62 140 MET A O 1
ATOM 1051 N N . ALA A 1 141 ? 1.394 3.033 5.527 1.00 94.50 141 ALA A N 1
ATOM 1052 C CA . ALA A 1 141 ? 2.094 2.026 4.730 1.00 94.50 141 ALA A CA 1
AT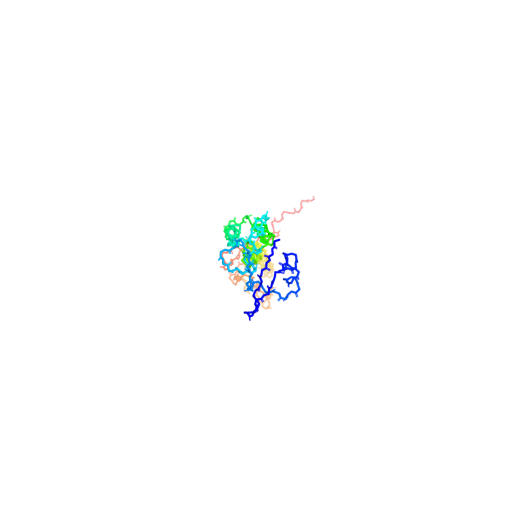OM 1053 C C . ALA A 1 141 ? 1.810 2.134 3.223 1.00 94.50 141 ALA A C 1
ATOM 1055 O O . ALA A 1 141 ? 2.726 1.987 2.413 1.00 94.50 141 ALA A O 1
ATOM 1056 N N . ILE A 1 142 ? 0.561 2.407 2.833 1.00 95.75 142 ILE A N 1
ATOM 1057 C CA . ILE A 1 142 ? 0.147 2.499 1.424 1.00 95.75 142 ILE A CA 1
ATOM 1058 C C . ILE A 1 142 ? 0.964 3.544 0.638 1.00 95.75 142 ILE A C 1
ATOM 1060 O O . ILE A 1 142 ? 1.563 3.157 -0.370 1.00 95.75 142 ILE A O 1
ATOM 1064 N N . PRO A 1 143 ? 1.062 4.826 1.053 1.00 94.44 143 PRO A N 1
ATOM 1065 C CA . PRO A 1 143 ? 1.815 5.826 0.293 1.00 94.44 143 PRO A CA 1
ATOM 1066 C C . PRO A 1 143 ? 3.319 5.525 0.262 1.00 94.44 143 PRO A C 1
ATOM 1068 O O . PRO A 1 143 ? 3.959 5.698 -0.777 1.00 94.44 143 PRO A O 1
ATOM 1071 N N . ALA A 1 144 ? 3.884 5.007 1.358 1.00 93.69 144 ALA A N 1
ATOM 1072 C CA . ALA A 1 144 ? 5.287 4.601 1.402 1.00 93.69 144 ALA A CA 1
ATOM 1073 C C . ALA A 1 144 ? 5.581 3.490 0.379 1.00 93.69 144 ALA A C 1
ATOM 1075 O O . ALA A 1 144 ? 6.527 3.583 -0.406 1.00 93.69 144 ALA A O 1
ATOM 1076 N N . PHE A 1 145 ? 4.727 2.468 0.328 1.00 93.88 145 PHE A N 1
ATOM 1077 C CA . PHE A 1 145 ? 4.872 1.359 -0.607 1.00 93.88 145 PHE A CA 1
ATOM 1078 C C . PHE A 1 145 ? 4.647 1.782 -2.064 1.00 93.88 145 PHE A C 1
ATOM 1080 O O . PHE A 1 145 ? 5.382 1.352 -2.957 1.00 93.88 145 PHE A O 1
ATOM 1087 N N . GLN A 1 146 ? 3.678 2.666 -2.314 1.00 93.94 146 GLN A N 1
ATOM 1088 C CA . GLN A 1 146 ? 3.452 3.258 -3.633 1.00 93.94 146 GLN A CA 1
ATOM 1089 C C . GLN A 1 146 ? 4.684 4.031 -4.123 1.00 93.94 146 GLN A C 1
ATOM 1091 O O . GLN A 1 146 ? 5.075 3.878 -5.280 1.00 93.94 146 GLN A O 1
ATOM 1096 N N . ASN A 1 147 ? 5.342 4.804 -3.253 1.00 93.44 147 ASN A N 1
ATOM 1097 C CA . ASN A 1 147 ? 6.562 5.531 -3.601 1.00 93.44 147 ASN A CA 1
ATOM 1098 C C . ASN A 1 147 ? 7.722 4.585 -3.962 1.00 93.44 147 ASN A C 1
ATOM 1100 O O . ASN A 1 147 ? 8.352 4.750 -5.006 1.00 93.44 147 ASN A O 1
ATOM 1104 N N . VAL A 1 148 ? 7.961 3.548 -3.151 1.00 94.25 148 VAL A N 1
ATOM 1105 C CA . VAL A 1 148 ? 9.019 2.552 -3.410 1.00 94.25 148 VAL A CA 1
ATOM 1106 C C . VAL A 1 148 ? 8.788 1.829 -4.736 1.00 94.25 148 VAL A C 1
ATOM 1108 O O . VAL A 1 148 ? 9.718 1.693 -5.535 1.00 94.25 148 VAL A O 1
ATOM 1111 N N . ARG A 1 149 ? 7.545 1.414 -5.013 1.00 93.19 149 ARG A N 1
ATOM 1112 C CA . ARG A 1 149 ? 7.191 0.796 -6.298 1.00 93.19 149 ARG A CA 1
ATOM 1113 C C . ARG A 1 149 ? 7.480 1.727 -7.471 1.00 93.19 149 ARG A C 1
ATOM 1115 O O . ARG A 1 149 ? 8.120 1.291 -8.421 1.00 93.19 149 ARG A O 1
ATOM 1122 N N . ARG A 1 150 ? 7.082 3.000 -7.390 1.00 91.56 150 ARG A N 1
ATOM 1123 C CA . ARG A 1 150 ? 7.317 3.984 -8.462 1.00 91.56 150 ARG A CA 1
ATOM 1124 C C . ARG A 1 150 ? 8.799 4.174 -8.769 1.00 91.56 150 ARG A C 1
ATOM 1126 O O . ARG A 1 150 ? 9.176 4.149 -9.938 1.00 91.56 150 ARG A O 1
ATOM 1133 N N . VAL A 1 151 ? 9.630 4.323 -7.738 1.00 93.44 151 VAL A N 1
ATOM 1134 C CA . VAL A 1 151 ? 11.085 4.480 -7.897 1.00 93.44 151 VAL A CA 1
ATOM 1135 C C . VAL A 1 151 ? 11.709 3.220 -8.504 1.00 93.44 151 VAL A C 1
ATOM 1137 O O . VAL A 1 151 ? 12.559 3.316 -9.386 1.00 93.44 151 VAL A O 1
ATOM 1140 N N . SER A 1 152 ? 11.281 2.030 -8.073 1.00 94.88 152 SER A N 1
ATOM 1141 C CA . SER A 1 152 ? 11.770 0.769 -8.644 1.00 94.88 152 SER A CA 1
ATOM 1142 C C . SER A 1 152 ? 11.372 0.607 -10.110 1.00 94.88 152 SER A C 1
ATOM 1144 O O . SER A 1 152 ? 12.190 0.177 -10.919 1.00 94.88 152 SER A O 1
ATOM 1146 N N . GLN A 1 153 ? 10.130 0.952 -10.457 1.00 94.94 153 GLN A N 1
ATOM 1147 C CA . GLN A 1 153 ? 9.638 0.875 -11.832 1.00 94.94 153 GLN A CA 1
ATOM 1148 C C . GLN A 1 153 ? 10.404 1.833 -12.747 1.00 94.94 153 GLN A C 1
ATOM 1150 O O . GLN A 1 153 ? 10.833 1.444 -13.825 1.00 94.94 153 GLN A O 1
ATOM 1155 N N . GLU A 1 154 ? 10.650 3.060 -12.293 1.00 94.19 154 GLU A N 1
ATOM 115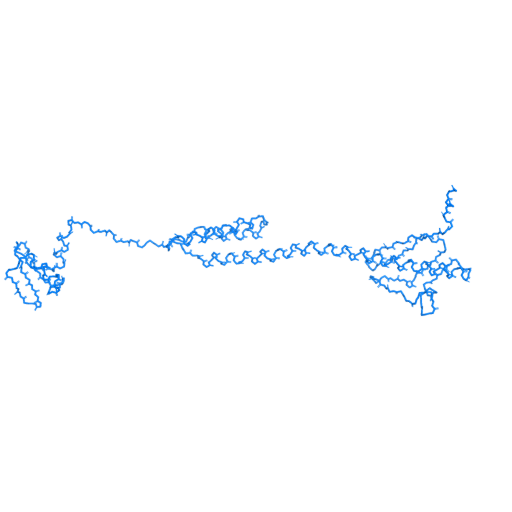6 C CA . GLU A 1 154 ? 11.448 4.045 -13.024 1.00 94.19 154 GLU A CA 1
ATOM 1157 C C . GLU A 1 154 ? 12.881 3.572 -13.276 1.00 94.19 154 GLU A C 1
ATOM 1159 O O . GLU A 1 154 ? 13.362 3.646 -14.402 1.00 94.19 154 GLU A O 1
ATOM 1164 N N . LYS A 1 155 ? 13.541 2.992 -12.268 1.00 94.06 155 LYS A N 1
ATOM 1165 C CA . LYS A 1 155 ? 14.879 2.406 -12.441 1.00 94.06 155 LYS A CA 1
ATOM 1166 C C . LYS A 1 155 ? 14.896 1.250 -13.442 1.00 94.06 155 LYS A C 1
ATOM 1168 O O . LYS A 1 155 ? 15.867 1.107 -14.180 1.00 94.06 155 LYS A O 1
ATOM 1173 N N . ALA A 1 156 ? 13.846 0.432 -13.476 1.00 95.62 156 ALA A N 1
ATOM 1174 C CA . ALA A 1 156 ? 13.725 -0.641 -14.458 1.00 95.62 156 ALA A CA 1
ATOM 1175 C C . ALA A 1 156 ? 13.531 -0.087 -15.882 1.00 95.62 156 ALA A C 1
ATOM 1177 O O . ALA A 1 156 ? 14.198 -0.548 -16.803 1.00 95.62 156 ALA A O 1
ATOM 1178 N N . ILE A 1 157 ? 12.721 0.965 -16.053 1.00 95.12 157 ILE A N 1
ATOM 1179 C CA . ILE A 1 157 ? 12.566 1.668 -17.338 1.00 95.12 157 ILE A CA 1
ATOM 1180 C C . ILE A 1 157 ? 13.899 2.285 -17.788 1.00 95.12 157 ILE A C 1
ATOM 1182 O O . ILE A 1 157 ? 14.284 2.136 -18.943 1.00 95.12 157 ILE A O 1
ATOM 1186 N N . ILE A 1 158 ? 14.647 2.921 -16.882 1.00 94.88 158 ILE A N 1
ATOM 1187 C CA . ILE A 1 158 ? 15.991 3.446 -17.175 1.00 94.88 158 ILE A CA 1
ATOM 1188 C C . ILE A 1 158 ? 16.936 2.318 -17.607 1.00 94.88 158 ILE A C 1
ATOM 1190 O O . ILE A 1 158 ? 17.746 2.495 -18.513 1.00 94.88 158 ILE A O 1
ATOM 1194 N N . ASN A 1 159 ? 16.833 1.138 -16.993 1.00 94.50 159 ASN A N 1
ATOM 1195 C CA . ASN A 1 159 ? 17.626 -0.014 -17.404 1.00 94.50 159 ASN A CA 1
ATOM 1196 C C . ASN A 1 159 ? 17.283 -0.466 -18.833 1.00 94.50 159 ASN A C 1
ATOM 1198 O O . ASN A 1 159 ? 18.206 -0.740 -19.596 1.00 94.50 159 ASN A O 1
ATOM 1202 N N . ASN A 1 160 ? 15.998 -0.478 -19.204 1.00 95.25 160 ASN A N 1
ATOM 1203 C CA . ASN A 1 160 ? 15.551 -0.751 -20.573 1.00 95.25 160 ASN A CA 1
ATOM 1204 C C . ASN A 1 160 ? 16.120 0.275 -21.567 1.00 95.25 160 ASN A C 1
ATOM 1206 O O . ASN A 1 160 ? 16.683 -0.112 -22.588 1.00 95.25 160 ASN A O 1
ATOM 1210 N N . LEU A 1 161 ? 16.046 1.572 -21.245 1.00 94.44 161 LEU A N 1
ATOM 1211 C CA . LEU A 1 161 ? 16.617 2.641 -22.078 1.00 94.44 161 LEU A CA 1
ATOM 1212 C C . LEU A 1 161 ? 18.132 2.488 -22.244 1.00 94.44 161 LEU A C 1
ATOM 1214 O O . LEU A 1 161 ? 18.647 2.630 -23.347 1.00 94.44 161 LEU A O 1
ATOM 1218 N N . ARG A 1 162 ? 18.840 2.116 -21.175 1.00 93.19 162 ARG A N 1
ATOM 1219 C CA . ARG A 1 162 ? 20.277 1.821 -21.223 1.00 93.19 162 ARG A CA 1
ATOM 1220 C C . ARG A 1 162 ? 20.598 0.613 -22.109 1.00 93.19 162 ARG A C 1
ATOM 1222 O O . ARG A 1 162 ? 21.623 0.614 -22.780 1.00 93.19 162 ARG A O 1
ATOM 1229 N N . GLN A 1 163 ? 19.762 -0.429 -22.094 1.00 94.25 163 GLN A N 1
ATOM 1230 C CA . GLN A 1 163 ? 19.937 -1.582 -22.984 1.00 94.25 163 GLN A CA 1
ATOM 1231 C C . GLN A 1 163 ? 19.751 -1.175 -24.449 1.00 94.25 163 GLN A C 1
ATOM 1233 O O . GLN A 1 163 ? 20.589 -1.524 -25.276 1.00 94.25 163 GLN A O 1
ATOM 1238 N N . LEU A 1 164 ? 18.700 -0.403 -24.748 1.00 94.31 164 LEU A N 1
ATOM 1239 C CA . LEU A 1 164 ? 18.450 0.134 -26.088 1.00 94.31 164 LEU A CA 1
ATOM 1240 C C . LEU A 1 164 ? 19.604 1.016 -26.571 1.00 94.31 164 LEU A C 1
ATOM 1242 O O . LEU A 1 164 ? 20.041 0.861 -27.703 1.00 94.31 164 LEU A O 1
ATOM 1246 N N . ASP A 1 165 ? 20.132 1.888 -25.712 1.00 93.69 165 ASP A N 1
ATOM 1247 C CA . ASP A 1 165 ? 21.268 2.749 -26.044 1.00 93.69 165 ASP A CA 1
ATOM 1248 C C . ASP A 1 165 ? 22.530 1.945 -26.390 1.00 93.69 165 ASP A C 1
ATOM 1250 O O . ASP A 1 165 ? 23.155 2.169 -27.425 1.00 93.69 165 ASP A O 1
ATOM 1254 N N . ALA A 1 166 ? 22.873 0.953 -25.563 1.00 92.56 166 ALA A N 1
ATOM 1255 C CA . ALA A 1 166 ? 24.026 0.092 -25.811 1.00 92.56 166 ALA A CA 1
ATOM 1256 C C . ALA A 1 166 ? 23.882 -0.708 -27.119 1.00 92.56 166 ALA A C 1
ATOM 1258 O O . ALA A 1 166 ? 24.837 -0.810 -27.889 1.00 92.56 166 ALA A O 1
ATOM 1259 N N . ALA A 1 167 ? 22.686 -1.238 -27.388 1.00 94.00 167 ALA A N 1
ATOM 1260 C CA . ALA A 1 167 ? 22.381 -1.940 -28.631 1.00 94.00 167 ALA A CA 1
ATOM 1261 C C . ALA A 1 167 ? 22.449 -1.005 -29.852 1.00 94.00 167 ALA A C 1
ATOM 1263 O O . ALA A 1 167 ? 23.024 -1.375 -30.873 1.00 94.00 167 ALA A O 1
ATOM 1264 N N . ALA A 1 168 ? 21.915 0.215 -29.733 1.00 93.75 168 ALA A N 1
ATOM 1265 C CA . ALA A 1 168 ? 21.976 1.236 -30.775 1.00 93.75 168 ALA A CA 1
ATOM 1266 C C . ALA A 1 168 ? 23.417 1.606 -31.113 1.00 93.75 168 ALA A C 1
ATOM 1268 O O . ALA A 1 168 ? 23.788 1.583 -32.283 1.00 93.75 168 ALA A O 1
ATOM 1269 N N . ALA A 1 169 ? 24.246 1.869 -30.101 1.00 91.69 169 ALA A N 1
ATOM 1270 C CA . ALA A 1 169 ? 25.657 2.175 -30.300 1.00 91.69 169 ALA A CA 1
ATOM 1271 C C . ALA A 1 169 ? 26.390 1.041 -31.035 1.00 91.69 169 ALA A C 1
ATOM 1273 O O . ALA A 1 169 ? 27.173 1.307 -31.945 1.00 91.69 169 ALA A O 1
ATOM 1274 N N . GLN A 1 170 ? 26.110 -0.218 -30.684 1.00 92.19 170 GLN A N 1
ATOM 1275 C CA . GLN A 1 170 ? 26.721 -1.364 -31.353 1.00 92.19 170 GLN A CA 1
ATOM 1276 C C . GLN A 1 170 ? 26.265 -1.493 -32.815 1.00 92.19 170 GLN A C 1
ATOM 1278 O O . GLN A 1 170 ? 27.103 -1.650 -33.699 1.00 92.19 170 GLN A O 1
ATOM 1283 N N . TYR A 1 171 ? 24.964 -1.369 -33.092 1.00 93.94 171 TYR A N 1
ATOM 1284 C CA . TYR A 1 171 ? 24.445 -1.445 -34.460 1.00 93.94 171 TYR A CA 1
ATOM 1285 C C . TYR A 1 171 ? 24.996 -0.329 -35.354 1.00 93.94 171 TYR A C 1
ATOM 1287 O O . TYR A 1 171 ? 25.408 -0.594 -36.483 1.00 93.94 171 TYR A O 1
ATOM 1295 N N . MET A 1 172 ? 25.043 0.902 -34.833 1.00 92.25 172 MET A N 1
ATOM 1296 C CA . MET A 1 172 ? 25.602 2.069 -35.522 1.00 92.25 172 MET A CA 1
ATOM 1297 C C . MET A 1 172 ? 27.069 1.852 -35.905 1.00 92.25 172 MET A C 1
ATOM 1299 O O . MET A 1 172 ? 27.458 2.163 -37.027 1.00 92.25 172 MET A O 1
ATOM 1303 N N . LEU A 1 173 ? 27.866 1.268 -35.002 1.00 90.81 173 LEU A N 1
ATOM 1304 C CA . LEU A 1 173 ? 29.271 0.936 -35.259 1.00 90.81 173 LEU A CA 1
ATOM 1305 C C . LEU A 1 173 ? 29.444 -0.168 -36.310 1.00 90.81 173 LEU A C 1
ATOM 1307 O O . LEU A 1 173 ? 30.371 -0.102 -37.111 1.00 90.81 173 LEU A O 1
ATOM 1311 N N . GLU A 1 174 ? 28.587 -1.190 -36.302 1.00 93.88 174 GLU A N 1
ATOM 1312 C CA . GLU A 1 174 ? 28.689 -2.328 -37.227 1.00 93.88 174 GLU A CA 1
ATOM 1313 C C . GLU A 1 174 ? 28.208 -1.990 -38.647 1.00 93.88 174 GLU A C 1
ATOM 1315 O O . GLU A 1 174 ? 28.746 -2.525 -39.616 1.00 93.88 174 GLU A O 1
ATOM 1320 N N . HIS A 1 175 ? 27.214 -1.109 -38.777 1.00 93.31 175 HIS A N 1
ATOM 1321 C CA . HIS A 1 175 ? 26.559 -0.798 -40.054 1.00 93.31 175 HIS A CA 1
ATOM 1322 C C . HIS A 1 175 ? 26.923 0.583 -40.620 1.00 93.31 175 HIS A C 1
ATOM 1324 O O . HIS A 1 175 ? 26.416 0.940 -41.681 1.00 93.31 175 HIS A O 1
ATOM 1330 N N . ASP A 1 176 ? 27.783 1.346 -39.935 1.00 92.00 176 ASP A N 1
ATOM 1331 C CA . ASP A 1 176 ? 28.192 2.710 -40.313 1.00 92.00 176 ASP A CA 1
ATOM 1332 C C . ASP A 1 176 ? 26.991 3.660 -40.514 1.00 92.00 176 ASP A C 1
ATOM 1334 O O . ASP A 1 176 ? 26.925 4.461 -41.446 1.00 92.00 176 ASP A O 1
ATOM 1338 N N . VAL A 1 177 ? 25.992 3.543 -39.630 1.00 93.25 177 VAL A N 1
ATOM 1339 C CA . VAL A 1 177 ? 24.780 4.381 -39.626 1.00 93.25 177 VAL A CA 1
ATOM 1340 C C . VAL A 1 177 ? 24.721 5.245 -38.374 1.00 93.25 177 VAL A C 1
ATOM 1342 O O . VAL A 1 177 ? 25.208 4.866 -37.315 1.00 93.25 177 VAL A O 1
ATOM 1345 N N . THR A 1 178 ? 24.069 6.402 -38.466 1.00 90.50 178 THR A N 1
ATOM 1346 C CA . THR A 1 178 ? 23.913 7.343 -37.343 1.00 90.50 178 THR A CA 1
ATOM 1347 C C . THR A 1 178 ? 22.510 7.343 -36.745 1.00 90.50 178 THR A C 1
ATOM 1349 O O . THR A 1 178 ? 22.243 8.085 -35.806 1.00 90.50 178 THR A O 1
ATOM 1352 N N . THR A 1 179 ? 21.579 6.546 -37.268 1.00 92.81 179 THR A N 1
ATOM 1353 C CA . THR A 1 179 ? 20.197 6.468 -36.774 1.00 92.81 179 THR A CA 1
ATOM 1354 C C . THR A 1 179 ? 19.698 5.033 -36.851 1.00 92.81 179 THR A C 1
ATOM 1356 O O . THR A 1 179 ? 19.973 4.342 -37.830 1.00 92.81 179 THR A O 1
ATOM 1359 N N . VAL A 1 180 ? 18.980 4.589 -35.817 1.00 94.25 180 VAL A N 1
ATOM 1360 C CA . VAL A 1 180 ? 18.508 3.205 -35.674 1.00 94.25 180 VAL A CA 1
ATOM 1361 C C . VAL A 1 180 ? 17.082 3.180 -35.132 1.00 94.25 180 VAL A C 1
ATOM 1363 O O . VAL A 1 180 ? 16.748 3.940 -34.219 1.00 94.25 180 VAL A O 1
ATOM 1366 N N . SER A 1 181 ? 16.242 2.308 -35.685 1.00 95.06 181 SER A N 1
ATOM 1367 C CA . SER A 1 181 ? 14.869 2.078 -35.226 1.00 95.06 181 SER A CA 1
ATOM 1368 C C . SER A 1 181 ? 14.771 0.878 -34.281 1.00 95.06 181 SER A C 1
ATOM 1370 O O . SER A 1 181 ? 15.617 -0.017 -34.274 1.00 95.06 181 SER A O 1
ATOM 1372 N N . TYR A 1 182 ? 13.717 0.843 -33.463 1.00 93.94 182 TYR A N 1
ATOM 1373 C CA . TYR A 1 182 ? 13.491 -0.219 -32.478 1.00 93.94 182 TYR A CA 1
ATOM 1374 C C . TYR A 1 182 ? 13.534 -1.643 -33.064 1.00 93.94 182 TYR A C 1
ATOM 1376 O O . TYR A 1 182 ? 14.106 -2.539 -32.442 1.00 93.94 182 TYR A O 1
ATOM 1384 N N . ASP A 1 183 ? 12.966 -1.862 -34.252 1.00 93.69 183 ASP A N 1
ATOM 1385 C CA . ASP A 1 183 ? 12.896 -3.175 -34.911 1.00 93.69 183 ASP A CA 1
ATOM 1386 C C . ASP A 1 183 ? 14.273 -3.755 -35.278 1.00 93.69 183 ASP A C 1
ATOM 1388 O O . ASP A 1 183 ? 14.434 -4.973 -35.336 1.00 93.69 183 ASP A O 1
ATOM 1392 N N . GLN A 1 184 ? 15.281 -2.898 -35.452 1.00 93.25 184 GLN A N 1
ATOM 1393 C CA . GLN A 1 184 ? 16.665 -3.306 -35.713 1.00 93.25 184 GLN A CA 1
ATOM 1394 C C . GLN A 1 184 ? 17.387 -3.731 -34.425 1.00 93.25 184 GLN A C 1
ATOM 1396 O O . GLN A 1 184 ? 18.351 -4.498 -34.458 1.00 93.25 184 GLN A O 1
ATOM 1401 N N . LEU A 1 185 ? 16.908 -3.255 -33.273 1.00 93.94 185 LEU A N 1
ATOM 1402 C CA . LEU A 1 185 ? 17.521 -3.492 -31.968 1.00 93.94 185 LEU A CA 1
ATOM 1403 C C . LEU A 1 185 ? 16.885 -4.661 -31.228 1.00 93.94 185 LEU A C 1
ATOM 1405 O O . LEU A 1 185 ? 17.600 -5.436 -30.584 1.00 93.94 185 LEU A O 1
ATOM 1409 N N . VAL A 1 186 ? 15.562 -4.816 -31.322 1.00 94.69 186 VAL A N 1
ATOM 1410 C CA . VAL A 1 186 ? 14.796 -5.762 -30.502 1.00 94.69 186 VAL A CA 1
ATOM 1411 C C . VAL A 1 186 ? 14.099 -6.827 -31.346 1.00 94.69 186 VAL A C 1
ATOM 1413 O O . VAL A 1 186 ? 13.212 -6.536 -32.142 1.00 94.69 186 VAL A O 1
ATOM 1416 N N . GLY A 1 187 ? 14.449 -8.088 -31.109 1.00 92.00 187 GLY A N 1
ATOM 1417 C CA . GLY A 1 187 ? 13.941 -9.234 -31.846 1.00 92.00 187 GLY A CA 1
ATOM 1418 C C . GLY A 1 187 ? 14.702 -10.527 -31.525 1.00 92.00 187 GLY A C 1
ATOM 1419 O O . GLY A 1 187 ? 15.774 -10.497 -30.921 1.00 92.00 187 GLY A O 1
ATOM 1420 N N . PRO A 1 188 ? 14.191 -11.700 -31.943 1.00 90.38 188 PRO A N 1
ATOM 1421 C CA . PRO A 1 188 ? 14.759 -12.996 -31.553 1.00 90.38 188 PRO A CA 1
ATOM 1422 C C . PRO A 1 188 ? 16.236 -13.195 -31.929 1.00 90.38 188 PRO A C 1
ATOM 1424 O O . PRO A 1 188 ? 16.948 -13.921 -31.235 1.00 90.38 188 PRO A O 1
ATOM 1427 N N . ASN A 1 189 ? 16.679 -12.545 -33.010 1.00 90.56 189 ASN A N 1
ATOM 1428 C CA . ASN A 1 189 ? 18.019 -12.669 -33.590 1.00 90.56 189 ASN A CA 1
ATOM 1429 C C . ASN A 1 189 ? 18.790 -11.333 -33.611 1.00 90.56 189 ASN A C 1
ATOM 1431 O O . ASN A 1 189 ? 19.718 -11.188 -34.400 1.00 90.56 189 ASN A O 1
ATOM 1435 N N . THR A 1 190 ? 18.396 -10.353 -32.796 1.00 91.62 190 THR A N 1
AT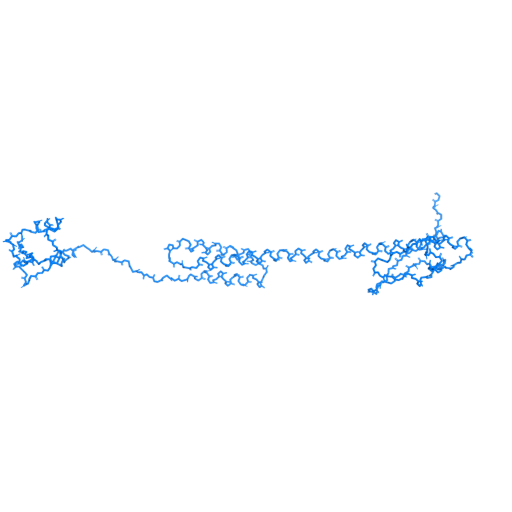OM 1436 C CA . THR A 1 190 ? 19.056 -9.037 -32.714 1.00 91.62 190 THR A CA 1
ATOM 1437 C C . THR A 1 190 ? 19.809 -8.877 -31.383 1.00 91.62 190 THR A C 1
ATOM 1439 O O . THR A 1 190 ? 19.956 -9.829 -30.611 1.00 91.62 190 THR A O 1
ATOM 1442 N N . TYR A 1 191 ? 20.299 -7.666 -31.100 1.00 92.69 191 TYR A N 1
ATOM 1443 C CA . TYR A 1 191 ? 21.060 -7.322 -29.891 1.00 92.69 191 TYR A CA 1
ATOM 1444 C C . TYR A 1 191 ? 20.262 -7.534 -28.596 1.00 92.69 191 TYR A C 1
ATOM 1446 O O . TYR A 1 191 ? 20.823 -7.955 -27.584 1.00 92.69 191 TYR A O 1
ATOM 1454 N N . ILE A 1 192 ? 18.951 -7.271 -28.616 1.00 93.88 192 ILE A N 1
ATOM 1455 C CA . ILE A 1 192 ? 18.052 -7.464 -27.474 1.00 93.88 192 ILE A CA 1
ATOM 1456 C C . ILE A 1 192 ? 16.968 -8.464 -27.869 1.00 93.88 192 ILE A C 1
ATOM 1458 O O . ILE A 1 192 ? 16.101 -8.173 -28.683 1.00 93.88 192 ILE A O 1
ATOM 1462 N N . LYS A 1 193 ? 16.968 -9.639 -27.236 1.00 91.50 193 LYS A N 1
ATOM 1463 C CA . LYS A 1 193 ? 16.027 -10.723 -27.575 1.00 91.50 193 LYS A CA 1
ATOM 1464 C C . LYS A 1 193 ? 14.558 -10.335 -27.402 1.00 91.50 193 LYS A C 1
ATOM 1466 O O . LYS A 1 193 ? 13.709 -10.733 -28.193 1.00 91.50 193 LYS A O 1
ATOM 1471 N N . ALA A 1 194 ? 14.267 -9.617 -26.324 1.00 88.88 194 ALA A N 1
ATOM 1472 C CA . ALA A 1 194 ? 12.952 -9.086 -26.008 1.00 88.88 194 ALA A CA 1
ATOM 1473 C C . ALA A 1 194 ? 13.099 -7.988 -24.954 1.00 88.88 194 ALA A C 1
ATOM 1475 O O . ALA A 1 194 ? 13.902 -8.124 -24.028 1.00 88.88 194 ALA A O 1
ATOM 1476 N N . LEU A 1 195 ? 12.296 -6.935 -25.075 1.00 90.81 195 LEU A N 1
ATOM 1477 C CA . LEU A 1 195 ? 12.202 -5.875 -24.082 1.00 90.81 195 LEU A CA 1
ATOM 1478 C C . LEU A 1 195 ? 10.831 -5.948 -23.405 1.00 90.81 195 LEU A C 1
ATOM 1480 O O . LEU A 1 195 ? 9.798 -5.898 -24.071 1.00 90.81 195 LEU A O 1
ATOM 1484 N N . THR A 1 196 ? 10.817 -6.094 -22.081 1.00 91.50 196 THR A N 1
ATOM 1485 C CA . THR A 1 196 ? 9.572 -6.194 -21.310 1.00 91.50 196 THR A CA 1
ATOM 1486 C C . THR A 1 196 ? 9.177 -4.825 -20.778 1.00 91.50 196 THR A C 1
ATOM 1488 O O . THR A 1 196 ? 9.951 -4.191 -20.056 1.00 91.50 196 THR A O 1
ATOM 1491 N N . SER A 1 197 ? 7.949 -4.399 -21.078 1.00 92.88 197 SER A N 1
ATOM 1492 C CA . SER A 1 197 ? 7.383 -3.177 -20.509 1.00 92.88 197 SER A CA 1
ATOM 1493 C C . SER A 1 197 ? 7.145 -3.328 -19.002 1.00 92.88 197 SER A C 1
ATOM 1495 O O . SER A 1 197 ? 6.545 -4.310 -18.559 1.00 92.88 197 SER A O 1
ATOM 1497 N N . VAL A 1 198 ? 7.553 -2.340 -18.213 1.00 93.94 198 VAL A N 1
ATOM 1498 C CA . VAL A 1 198 ? 7.440 -2.308 -16.748 1.00 93.94 198 VAL A CA 1
ATOM 1499 C C . VAL A 1 198 ? 6.097 -1.729 -16.301 1.00 93.94 198 VAL A C 1
ATOM 1501 O O . VAL A 1 198 ? 5.489 -2.205 -15.342 1.00 93.94 198 VAL A O 1
ATOM 1504 N N . THR A 1 199 ? 5.639 -0.679 -16.979 1.00 91.62 199 THR A N 1
ATOM 1505 C CA . THR A 1 199 ? 4.413 0.076 -16.675 1.00 91.62 199 THR A CA 1
ATOM 1506 C C . THR A 1 199 ? 3.444 0.156 -17.855 1.00 91.62 199 THR A C 1
ATOM 1508 O O . THR A 1 199 ? 2.445 0.868 -17.772 1.00 91.62 199 THR A O 1
ATOM 1511 N N . GLY A 1 200 ? 3.719 -0.583 -18.933 1.00 91.94 200 GLY A N 1
ATOM 1512 C CA . GLY A 1 200 ? 2.972 -0.521 -20.191 1.00 91.94 200 GLY A CA 1
ATOM 1513 C C . GLY A 1 200 ? 3.453 0.586 -21.130 1.00 91.94 200 GLY A C 1
ATOM 1514 O O . GLY A 1 200 ? 2.703 1.013 -22.000 1.00 91.94 200 GLY A O 1
ATOM 1515 N N . GLU A 1 201 ? 4.666 1.099 -20.925 1.00 92.75 201 GLU A N 1
ATOM 1516 C CA . GLU A 1 201 ? 5.317 2.001 -21.869 1.00 92.75 201 GLU A CA 1
ATOM 1517 C C . GLU A 1 201 ? 5.572 1.319 -23.220 1.00 92.75 201 GLU A C 1
ATOM 1519 O O . GLU A 1 201 ? 5.854 0.120 -23.281 1.00 92.75 201 GLU A O 1
ATOM 1524 N N . ASP A 1 202 ? 5.456 2.105 -24.288 1.00 91.06 202 ASP A N 1
ATOM 1525 C CA . ASP A 1 202 ? 5.654 1.645 -25.657 1.00 91.06 202 ASP A CA 1
ATOM 1526 C C . ASP A 1 202 ? 7.034 2.069 -26.167 1.00 91.06 202 ASP A C 1
ATOM 1528 O O . ASP A 1 202 ? 7.382 3.253 -26.168 1.00 91.06 202 ASP A O 1
ATOM 1532 N N . TYR A 1 203 ? 7.806 1.078 -26.605 1.00 91.19 203 TYR A N 1
ATOM 1533 C CA . TYR A 1 203 ? 9.125 1.255 -27.197 1.00 91.19 203 TYR A CA 1
ATOM 1534 C C . TYR A 1 203 ? 9.124 1.008 -28.711 1.00 91.19 203 TYR A C 1
ATOM 1536 O O . TYR A 1 203 ? 10.132 1.261 -29.355 1.00 91.19 203 TYR A O 1
ATOM 1544 N N . THR A 1 204 ? 8.038 0.533 -29.329 1.00 90.25 204 THR A N 1
ATOM 1545 C CA . THR A 1 204 ? 8.098 0.072 -30.728 1.00 90.25 204 THR A CA 1
ATOM 1546 C C . THR A 1 204 ? 8.312 1.195 -31.736 1.00 90.25 204 THR A C 1
ATOM 1548 O O . THR A 1 204 ? 8.815 0.952 -32.825 1.00 90.25 204 THR A O 1
ATOM 1551 N N . ASN A 1 205 ? 7.962 2.430 -31.370 1.00 88.38 205 ASN A N 1
ATOM 1552 C CA . ASN A 1 205 ? 8.132 3.620 -32.208 1.00 88.38 205 ASN A CA 1
ATOM 1553 C C . ASN A 1 205 ? 9.428 4.394 -31.905 1.00 88.38 205 ASN A C 1
ATOM 1555 O O . ASN A 1 205 ? 9.587 5.534 -32.338 1.00 88.38 205 ASN A O 1
ATOM 1559 N N . PHE A 1 206 ? 10.332 3.814 -31.112 1.00 90.00 206 PHE A N 1
ATOM 1560 C CA . PHE A 1 206 ? 11.566 4.477 -30.712 1.00 90.00 206 PHE A CA 1
ATOM 1561 C C . PHE A 1 206 ? 12.555 4.546 -31.881 1.00 90.00 206 PHE A C 1
ATOM 1563 O O . PHE A 1 206 ? 12.837 3.537 -32.531 1.00 90.00 206 PHE A O 1
ATOM 1570 N N . VAL A 1 207 ? 13.106 5.736 -32.111 1.00 92.75 207 VAL A N 1
ATOM 1571 C CA . VAL A 1 207 ? 14.198 5.985 -33.056 1.00 92.75 207 VAL A CA 1
ATOM 1572 C C . VAL A 1 207 ? 15.313 6.672 -32.282 1.00 92.75 207 VAL A C 1
ATOM 1574 O O . VAL A 1 207 ? 15.049 7.627 -31.557 1.00 92.75 207 VAL A O 1
ATOM 1577 N N . ILE A 1 208 ? 16.534 6.156 -32.403 1.00 93.38 208 ILE A N 1
ATOM 1578 C CA . ILE A 1 208 ? 17.715 6.646 -31.687 1.00 93.38 208 ILE A CA 1
ATOM 1579 C C . ILE A 1 208 ? 18.707 7.182 -32.716 1.00 93.38 208 ILE A C 1
ATOM 1581 O O . ILE A 1 208 ? 19.139 6.443 -33.600 1.00 93.38 208 ILE A O 1
ATOM 1585 N N . SER A 1 209 ? 19.083 8.451 -32.590 1.00 91.62 209 SER A N 1
ATOM 1586 C CA . SER A 1 209 ? 20.134 9.107 -33.372 1.00 91.62 209 SER A CA 1
ATOM 1587 C C . SER A 1 209 ? 21.442 9.154 -32.585 1.00 91.62 209 SER A C 1
ATOM 1589 O O . SER A 1 209 ? 21.432 9.291 -31.367 1.00 91.62 209 SER A O 1
ATOM 1591 N N . ALA A 1 210 ? 22.594 9.084 -33.249 1.00 87.56 210 ALA A N 1
ATOM 1592 C CA . ALA A 1 210 ? 23.908 9.256 -32.628 1.00 87.56 210 ALA A CA 1
ATOM 1593 C C . ALA A 1 210 ? 24.072 10.636 -31.963 1.00 87.56 210 ALA A C 1
ATOM 1595 O O . ALA A 1 210 ? 24.855 10.776 -31.029 1.00 87.56 210 ALA A O 1
ATOM 1596 N N . GLU A 1 211 ? 23.310 11.634 -32.412 1.00 87.38 211 GLU A N 1
ATOM 1597 C CA . GLU A 1 211 ? 23.328 12.995 -31.864 1.00 87.38 211 GLU A CA 1
ATOM 1598 C C . GLU A 1 211 ? 22.458 13.157 -30.609 1.00 87.38 211 GLU A C 1
ATOM 1600 O O . GLU A 1 211 ? 22.623 14.130 -29.871 1.00 87.38 211 GLU A O 1
ATOM 1605 N N . ASP A 1 212 ? 21.553 12.212 -30.324 1.00 89.06 212 ASP A N 1
ATOM 1606 C CA . ASP A 1 212 ? 20.678 12.318 -29.157 1.00 89.06 212 ASP A CA 1
ATOM 1607 C C . ASP A 1 212 ? 21.517 12.283 -27.880 1.00 89.06 212 ASP A C 1
ATOM 1609 O O . ASP A 1 212 ? 22.343 11.390 -27.690 1.00 89.06 212 ASP A O 1
ATOM 1613 N N . THR A 1 213 ? 21.285 13.223 -26.968 1.00 88.62 213 THR A N 1
ATOM 1614 C CA . THR A 1 213 ? 21.931 13.265 -25.644 1.00 88.62 213 THR A CA 1
ATOM 1615 C C . THR A 1 213 ? 21.044 12.676 -24.547 1.00 88.62 213 THR A C 1
ATOM 1617 O O . THR A 1 213 ? 21.530 12.300 -23.478 1.00 88.62 213 THR A O 1
ATOM 1620 N N . VAL A 1 214 ? 19.742 12.544 -24.810 1.00 91.62 214 VAL A N 1
ATOM 1621 C CA . VAL A 1 214 ? 18.747 12.013 -23.875 1.00 91.62 214 VAL A CA 1
ATOM 1622 C C . VAL A 1 214 ? 17.761 11.124 -24.628 1.00 91.62 214 VAL A C 1
ATOM 1624 O O . VAL A 1 214 ? 17.234 11.516 -25.664 1.00 91.62 214 VAL A O 1
ATOM 1627 N N . LEU A 1 215 ? 17.478 9.942 -24.080 1.00 93.25 215 LEU A N 1
ATOM 1628 C CA . LEU A 1 215 ? 16.371 9.089 -24.507 1.00 93.25 215 LEU A CA 1
ATOM 1629 C C . LEU A 1 215 ? 15.173 9.318 -23.595 1.00 93.25 215 LEU A C 1
ATOM 1631 O O . LEU A 1 215 ? 15.315 9.303 -22.371 1.00 93.25 215 LEU A O 1
ATOM 1635 N N . VAL A 1 216 ? 13.987 9.489 -24.176 1.00 93.56 216 VAL A N 1
ATOM 1636 C CA . VAL A 1 216 ? 12.766 9.774 -23.417 1.00 93.56 216 VAL A CA 1
ATOM 1637 C C . VAL A 1 216 ? 11.670 8.797 -23.795 1.00 93.56 216 VAL A C 1
ATOM 1639 O O . VAL A 1 216 ? 11.287 8.723 -24.956 1.00 93.56 216 VAL A O 1
ATOM 1642 N N . VAL A 1 217 ? 11.112 8.096 -22.808 1.00 94.12 217 VAL A N 1
ATOM 1643 C CA . VAL A 1 217 ? 9.923 7.251 -22.994 1.00 94.12 217 VAL A CA 1
ATOM 1644 C C . VAL A 1 217 ? 8.767 7.762 -22.147 1.00 94.12 217 VAL A C 1
ATOM 1646 O O . VAL A 1 217 ? 8.947 8.194 -21.005 1.00 94.12 217 VAL A O 1
ATOM 1649 N N . ARG A 1 218 ? 7.556 7.714 -22.704 1.00 92.44 218 ARG A N 1
ATOM 1650 C CA . ARG A 1 218 ? 6.339 8.140 -22.014 1.00 92.44 218 ARG A CA 1
ATOM 1651 C C . ARG A 1 218 ? 5.600 6.934 -21.453 1.00 92.44 218 ARG A C 1
ATOM 1653 O O . ARG A 1 218 ? 5.302 5.987 -22.175 1.00 92.44 218 ARG A O 1
ATOM 1660 N N . THR A 1 219 ? 5.274 6.980 -20.168 1.00 90.75 219 THR A N 1
ATOM 1661 C CA . THR A 1 219 ? 4.425 5.962 -19.547 1.00 90.75 219 THR A CA 1
ATOM 1662 C C . THR A 1 219 ? 2.949 6.221 -19.873 1.00 90.75 219 THR A C 1
ATOM 1664 O O . THR A 1 219 ? 2.568 7.374 -20.111 1.00 90.75 219 THR A O 1
ATOM 1667 N N . PRO A 1 220 ? 2.072 5.200 -19.802 1.00 89.75 220 PRO A N 1
ATOM 1668 C CA . PRO A 1 220 ? 0.627 5.378 -19.993 1.00 89.75 220 PRO A CA 1
ATOM 1669 C C . PRO A 1 220 ? -0.008 6.388 -19.029 1.00 89.75 220 PRO A C 1
ATOM 1671 O O . PRO A 1 220 ? -1.023 7.003 -19.337 1.00 89.75 220 PRO A O 1
ATOM 1674 N N . ALA A 1 221 ? 0.619 6.606 -17.870 1.00 87.62 221 ALA A N 1
ATOM 1675 C CA . ALA A 1 221 ? 0.209 7.608 -16.890 1.00 87.62 221 ALA A CA 1
ATOM 1676 C C . ALA A 1 221 ? 0.585 9.056 -17.285 1.00 87.62 221 ALA A C 1
ATOM 1678 O O . ALA A 1 221 ? 0.418 9.969 -16.479 1.00 87.62 221 ALA A O 1
ATOM 1679 N N . GLY A 1 222 ? 1.134 9.279 -18.485 1.00 85.94 222 GLY A N 1
ATOM 1680 C CA . GLY A 1 222 ? 1.508 10.597 -19.009 1.00 85.94 222 GLY A CA 1
ATOM 1681 C C . GLY A 1 222 ? 2.853 11.134 -18.509 1.00 85.94 222 GLY A C 1
ATOM 1682 O O . GLY A 1 222 ? 3.214 12.262 -18.843 1.00 85.94 222 GLY A O 1
ATOM 1683 N N . ARG A 1 223 ? 3.610 10.345 -17.735 1.00 88.94 223 ARG A N 1
ATOM 1684 C CA . ARG A 1 223 ? 4.923 10.732 -17.201 1.00 88.94 223 ARG A CA 1
ATOM 1685 C C . ARG A 1 223 ? 6.028 10.393 -18.200 1.00 88.94 223 ARG A C 1
ATOM 1687 O O . ARG A 1 223 ? 6.074 9.270 -18.690 1.00 88.94 223 ARG A O 1
ATOM 1694 N N . SER A 1 224 ? 6.933 11.332 -18.447 1.00 92.12 224 SER A N 1
ATOM 1695 C CA . SER A 1 224 ? 8.151 11.086 -19.226 1.00 92.12 224 SER A CA 1
ATOM 1696 C C . SER A 1 224 ? 9.273 10.610 -18.304 1.00 92.12 224 SER A C 1
ATOM 1698 O O . SER A 1 224 ? 9.481 11.197 -17.242 1.00 92.12 224 SER A O 1
ATOM 1700 N N . ILE A 1 225 ? 9.954 9.532 -18.685 1.00 94.19 225 ILE A N 1
ATOM 1701 C CA . ILE A 1 225 ? 11.178 9.050 -18.039 1.00 94.19 225 ILE A CA 1
ATOM 1702 C C . ILE A 1 225 ? 12.332 9.325 -18.988 1.00 94.19 225 ILE A C 1
ATOM 1704 O O . ILE A 1 225 ? 12.282 8.917 -20.148 1.00 94.19 225 ILE A O 1
ATOM 1708 N N . GLU A 1 226 ? 13.348 10.010 -18.480 1.00 94.25 226 GLU A N 1
ATOM 1709 C CA . GLU A 1 226 ? 14.496 10.460 -19.255 1.00 94.25 226 GLU A CA 1
ATOM 1710 C C . GLU A 1 226 ? 15.746 9.678 -18.850 1.00 94.25 226 GLU A C 1
ATOM 1712 O O . GLU A 1 226 ? 15.988 9.416 -17.669 1.00 94.25 226 GLU A O 1
ATOM 1717 N N . TYR A 1 227 ? 16.543 9.302 -19.842 1.00 93.88 227 TYR A N 1
ATOM 1718 C CA . TYR A 1 227 ? 17.837 8.663 -19.671 1.00 93.88 227 TYR A CA 1
ATOM 1719 C C . TYR A 1 227 ? 18.892 9.460 -20.431 1.00 93.88 227 TYR A C 1
ATOM 1721 O O . TYR A 1 227 ? 18.879 9.503 -21.659 1.00 93.88 227 TYR A O 1
ATOM 1729 N N . THR A 1 228 ? 19.812 10.089 -19.702 1.00 93.06 228 THR A N 1
ATOM 1730 C CA . THR A 1 228 ? 20.962 10.773 -20.299 1.00 93.06 228 THR A CA 1
ATOM 1731 C C . THR A 1 228 ? 21.952 9.746 -20.832 1.00 93.06 228 THR A C 1
ATOM 1733 O O . THR A 1 228 ? 22.438 8.891 -20.085 1.00 93.06 228 THR A O 1
ATOM 1736 N N . ARG A 1 229 ? 22.253 9.843 -22.124 1.00 89.00 229 ARG A N 1
ATOM 1737 C CA . ARG A 1 229 ? 23.189 8.958 -22.813 1.00 89.00 229 ARG A CA 1
ATOM 1738 C C . ARG A 1 229 ? 24.616 9.368 -22.492 1.00 89.00 229 ARG A C 1
ATOM 1740 O O . ARG A 1 229 ? 24.914 10.552 -22.344 1.00 89.00 229 ARG A O 1
ATOM 1747 N N . TYR A 1 230 ? 25.503 8.388 -22.370 1.00 71.44 230 TYR A N 1
ATOM 1748 C CA . TYR A 1 230 ? 26.904 8.650 -22.061 1.00 71.44 230 TYR A CA 1
ATOM 1749 C C . TYR A 1 230 ? 27.732 8.639 -23.349 1.00 71.44 230 TYR A C 1
ATOM 1751 O O . TYR A 1 230 ? 28.143 7.582 -23.823 1.00 71.44 230 TYR A O 1
ATOM 1759 N N . HIS A 1 231 ? 27.984 9.819 -23.918 1.00 66.12 231 HIS A N 1
ATOM 1760 C CA . HIS A 1 231 ? 28.830 9.958 -25.103 1.00 66.12 231 HIS A CA 1
ATOM 1761 C C . HIS A 1 231 ? 30.305 9.888 -24.717 1.00 66.12 231 HIS A C 1
ATOM 1763 O O . HIS A 1 231 ? 30.822 10.745 -24.003 1.00 66.12 231 HIS A O 1
ATOM 1769 N N . TYR A 1 232 ? 31.019 8.878 -25.217 1.00 52.12 232 TYR A N 1
ATOM 1770 C CA . TYR A 1 232 ? 32.464 8.753 -24.987 1.00 52.12 232 TYR A CA 1
ATOM 1771 C C . TYR A 1 232 ? 33.250 9.967 -25.522 1.00 52.12 232 TYR A C 1
ATOM 1773 O O . TYR A 1 232 ? 34.291 10.325 -24.976 1.00 52.12 232 TYR A O 1
ATOM 1781 N N . ARG A 1 233 ? 32.726 10.628 -26.561 1.00 54.88 233 ARG A N 1
ATOM 1782 C CA . ARG A 1 233 ? 33.354 11.767 -27.240 1.00 54.88 233 ARG A CA 1
ATOM 1783 C C . ARG A 1 233 ? 33.409 13.054 -26.397 1.00 54.88 233 ARG A C 1
ATOM 1785 O O . ARG A 1 233 ? 34.262 13.892 -26.667 1.00 54.88 233 ARG A O 1
ATOM 1792 N N . ASP A 1 234 ? 32.576 13.178 -25.363 1.00 58.38 234 ASP A N 1
ATOM 1793 C CA . ASP A 1 234 ? 32.481 14.389 -24.527 1.00 58.38 234 ASP A CA 1
ATOM 1794 C C . ASP A 1 234 ? 33.361 14.331 -23.265 1.00 58.38 234 ASP A C 1
ATOM 1796 O O . ASP A 1 234 ? 33.371 15.256 -22.449 1.00 58.38 234 ASP A O 1
ATOM 1800 N N . ARG A 1 235 ? 34.129 13.250 -23.079 1.00 52.00 235 ARG A N 1
ATOM 1801 C CA . ARG A 1 235 ? 35.069 13.137 -21.964 1.00 52.00 235 ARG A CA 1
ATOM 1802 C C . ARG A 1 235 ? 36.351 13.895 -22.309 1.00 52.00 235 ARG A C 1
ATOM 1804 O O . ARG A 1 235 ? 37.147 13.429 -23.122 1.00 52.00 235 ARG A O 1
ATOM 1811 N N . ALA A 1 236 ? 36.585 15.031 -21.648 1.00 58.28 236 ALA A N 1
ATOM 1812 C CA . ALA A 1 236 ? 37.939 15.566 -21.543 1.00 58.28 236 ALA A CA 1
ATOM 1813 C C . ALA A 1 236 ? 38.848 14.455 -20.976 1.00 58.28 236 ALA A C 1
ATOM 1815 O O . ALA A 1 236 ? 38.423 13.758 -20.043 1.00 58.28 236 ALA A O 1
ATOM 1816 N N . PRO A 1 237 ? 40.046 14.222 -21.547 1.00 61.34 237 PRO A N 1
ATOM 1817 C CA . PRO A 1 237 ? 40.966 13.231 -21.003 1.00 61.34 237 PRO A CA 1
ATOM 1818 C C . PRO A 1 237 ? 41.184 13.517 -19.510 1.00 61.34 237 PRO A C 1
ATOM 1820 O O . PRO A 1 237 ? 41.167 14.687 -19.122 1.00 61.34 237 PRO A O 1
ATOM 1823 N N . PRO A 1 238 ? 41.330 12.488 -18.654 1.00 64.00 238 PRO A N 1
ATOM 1824 C CA . PRO A 1 238 ? 41.728 12.733 -17.274 1.00 64.00 238 PRO A CA 1
ATOM 1825 C C . PRO A 1 238 ? 43.014 13.564 -17.298 1.00 64.00 238 PRO A C 1
ATOM 1827 O O . PRO A 1 238 ? 43.947 13.199 -18.016 1.00 64.00 238 PRO A O 1
ATOM 1830 N N . ASP A 1 239 ? 43.013 14.694 -16.583 1.00 64.12 239 ASP A N 1
ATOM 1831 C CA . ASP A 1 239 ? 44.209 15.523 -16.438 1.00 64.12 239 ASP A CA 1
ATOM 1832 C C . ASP A 1 239 ? 45.382 14.633 -15.975 1.00 64.12 239 ASP A C 1
ATOM 1834 O O . ASP A 1 239 ? 45.162 13.745 -15.140 1.00 64.12 239 ASP A O 1
ATOM 1838 N N . PRO A 1 240 ? 46.578 14.811 -16.570 1.00 64.88 240 PRO A N 1
ATOM 1839 C CA . PRO A 1 240 ? 47.725 13.924 -16.383 1.00 64.88 240 PRO A CA 1
ATOM 1840 C C . PRO A 1 240 ? 48.218 13.837 -14.934 1.00 64.88 240 PRO A C 1
ATOM 1842 O O . PRO A 1 240 ? 48.147 14.854 -14.205 1.00 64.88 240 PRO A O 1
#

Nearest PDB structures (foldseek):
  7rup-assembly1_A  TM=7.271E-01  e=9.639E-03  Homo sapiens

Solvent-accessible surface area (backbone atoms only — not comparable to full-atom values): 14130 Å² total; per-residue (Å²): 117,56,33,34,37,34,57,97,84,46,76,49,68,78,38,45,61,70,57,52,52,50,34,42,76,70,63,79,42,56,53,81,31,35,31,35,40,96,89,49,98,60,77,37,37,42,42,60,56,54,52,58,66,47,69,83,56,84,75,79,81,78,85,80,88,73,83,64,53,70,48,66,59,59,56,50,40,52,52,42,48,59,47,29,76,74,62,82,72,43,60,67,60,36,56,50,46,40,54,52,44,50,53,52,39,70,70,40,79,73,48,35,70,57,69,69,58,49,50,50,54,49,52,53,49,52,55,50,52,54,56,47,54,53,49,53,52,48,66,57,47,52,61,56,52,52,51,53,50,50,55,52,46,50,54,51,51,45,49,51,52,52,51,51,50,54,36,44,55,51,50,27,69,77,68,77,42,60,66,45,49,32,74,73,33,46,31,87,88,43,79,34,57,72,84,82,64,82,76,68,39,74,58,78,86,41,69,51,47,73,83,57,56,60,50,75,46,52,35,77,87,72,47,76,49,76,38,76,56,85,62,78,87,75,58,74,73,79,82,131

InterPro domains:
  IPR025241 Domain of unknown function DUF4190 [PF13828] (73-133)
  IPR025640 GYF domain 2 [PF14237] (3-47)
  IPR045584 Pilin-like [SSF54523] (134-209)